Protein AF-A0A5A7Q4G5-F1 (afdb_monomer)

Mean predicted aligned error: 19.55 Å

Organism: Striga asiatica (NCBI:txid4170)

Structure (mmCIF, N/CA/C/O backbone):
data_AF-A0A5A7Q4G5-F1
#
_entry.id   AF-A0A5A7Q4G5-F1
#
loop_
_atom_site.group_PDB
_atom_site.id
_atom_site.type_symbol
_atom_site.label_atom_id
_atom_site.label_alt_id
_atom_site.label_comp_id
_atom_site.label_asym_id
_atom_site.label_entity_id
_atom_site.label_seq_id
_atom_site.pdbx_PDB_ins_code
_atom_site.Cartn_x
_atom_site.Cartn_y
_atom_site.Cartn_z
_atom_site.occupancy
_atom_site.B_iso_or_equiv
_atom_site.auth_seq_id
_atom_site.auth_comp_id
_atom_site.auth_asym_id
_atom_site.auth_atom_id
_atom_site.pdbx_PDB_model_num
ATOM 1 N N . MET A 1 1 ? 15.802 -26.049 52.983 1.00 43.19 1 MET A N 1
ATOM 2 C CA . MET A 1 1 ? 14.936 -25.746 51.827 1.00 43.19 1 MET A CA 1
ATOM 3 C C . MET A 1 1 ? 15.042 -24.257 51.588 1.00 43.19 1 MET A C 1
ATOM 5 O O . MET A 1 1 ? 14.460 -23.486 52.337 1.00 43.19 1 MET A O 1
ATOM 9 N N . ALA A 1 2 ? 15.946 -23.881 50.687 1.00 43.00 2 ALA A N 1
ATOM 10 C CA . ALA A 1 2 ? 16.265 -22.496 50.381 1.00 43.00 2 ALA A CA 1
ATOM 11 C C . ALA A 1 2 ? 15.268 -21.953 49.353 1.00 43.00 2 ALA A C 1
ATOM 13 O O . ALA A 1 2 ? 14.827 -22.671 48.460 1.00 43.00 2 ALA A O 1
ATOM 14 N N . THR A 1 3 ? 14.906 -20.697 49.558 1.00 38.59 3 THR A N 1
ATOM 15 C CA . THR A 1 3 ? 14.010 -19.857 48.770 1.00 38.59 3 THR A CA 1
ATOM 16 C C . THR A 1 3 ? 14.621 -19.512 47.411 1.00 38.59 3 THR A C 1
ATOM 18 O O . THR A 1 3 ? 15.729 -18.981 47.370 1.00 38.59 3 THR A O 1
ATOM 21 N N . GLU A 1 4 ? 13.883 -19.742 46.325 1.00 42.12 4 GLU A N 1
ATOM 22 C CA . GLU A 1 4 ? 14.170 -19.185 44.999 1.00 42.12 4 GLU A CA 1
ATOM 23 C C . GLU A 1 4 ? 13.222 -18.009 44.732 1.00 42.12 4 GLU A C 1
ATOM 25 O O . GLU A 1 4 ? 12.000 -18.149 44.750 1.00 42.12 4 GLU A O 1
ATOM 30 N N . ALA A 1 5 ? 13.815 -16.843 44.504 1.00 55.28 5 ALA A N 1
ATOM 31 C CA . ALA A 1 5 ? 13.206 -15.646 43.943 1.00 55.28 5 ALA A CA 1
ATOM 32 C C . ALA A 1 5 ? 14.225 -15.029 42.957 1.00 55.28 5 ALA A C 1
ATOM 34 O O . ALA A 1 5 ? 15.424 -15.286 43.092 1.00 55.28 5 ALA A O 1
ATOM 35 N N . PRO A 1 6 ? 13.765 -14.291 41.932 1.00 45.28 6 PRO A N 1
ATOM 36 C CA . PRO A 1 6 ? 14.287 -14.402 40.566 1.00 45.28 6 PRO A CA 1
ATOM 37 C C . PRO A 1 6 ? 15.461 -13.469 40.253 1.00 45.28 6 PRO A C 1
ATOM 39 O O . PRO A 1 6 ? 15.500 -12.329 40.708 1.00 45.28 6 PRO A O 1
ATOM 42 N N . VAL A 1 7 ? 16.372 -13.940 39.398 1.00 53.66 7 VAL A N 1
ATOM 43 C CA . VAL A 1 7 ? 17.467 -13.142 38.835 1.00 53.66 7 VAL A CA 1
ATOM 44 C C . VAL A 1 7 ? 16.924 -12.203 37.755 1.00 53.66 7 VAL A C 1
ATOM 46 O O . VAL A 1 7 ? 16.415 -12.629 36.720 1.00 53.66 7 VAL A O 1
ATOM 49 N N . GLU A 1 8 ? 17.057 -10.915 38.036 1.00 43.69 8 GLU A N 1
ATOM 50 C CA . GLU A 1 8 ? 16.827 -9.770 37.164 1.00 43.69 8 GLU A CA 1
ATOM 51 C C . GLU A 1 8 ? 17.854 -9.766 36.015 1.00 43.69 8 GLU A C 1
ATOM 53 O O . GLU A 1 8 ? 19.065 -9.704 36.235 1.00 43.69 8 GLU A O 1
ATOM 58 N N . VAL A 1 9 ? 17.375 -9.880 34.773 1.00 46.03 9 VAL A N 1
ATOM 59 C CA . VAL A 1 9 ? 18.210 -9.828 33.565 1.00 46.03 9 VAL A CA 1
ATOM 60 C C . VAL A 1 9 ? 18.392 -8.368 33.158 1.00 46.03 9 VAL A C 1
ATOM 62 O O . VAL A 1 9 ? 17.468 -7.708 32.688 1.00 46.03 9 VAL A O 1
ATOM 65 N N . VAL A 1 10 ? 19.613 -7.881 33.353 1.00 46.72 10 VAL A N 1
ATOM 66 C CA . VAL A 1 10 ? 20.108 -6.567 32.929 1.00 46.72 10 VAL A CA 1
ATOM 67 C C . VAL A 1 10 ? 20.023 -6.429 31.395 1.00 46.72 10 VAL A C 1
ATOM 69 O O . VAL A 1 10 ? 20.476 -7.334 30.690 1.00 46.72 10 VAL A O 1
ATOM 72 N N . PRO A 1 11 ? 19.501 -5.315 30.841 1.00 40.28 11 PRO A N 1
ATOM 73 C CA . PRO A 1 11 ? 19.483 -5.089 29.399 1.00 40.28 11 PRO A CA 1
ATOM 74 C C . PRO A 1 11 ? 20.874 -4.683 28.892 1.00 40.28 11 PRO A C 1
ATOM 76 O O . PRO A 1 11 ? 21.418 -3.642 29.261 1.00 40.28 11 PRO A O 1
ATOM 79 N N . THR A 1 12 ? 21.451 -5.503 28.015 1.00 36.59 12 THR A N 1
ATOM 80 C CA . THR A 1 12 ? 22.710 -5.214 27.324 1.00 36.59 12 THR A CA 1
ATOM 81 C C . THR A 1 12 ? 22.480 -4.275 26.134 1.00 36.59 12 THR A C 1
ATOM 83 O O . THR A 1 12 ? 21.724 -4.549 25.204 1.00 36.59 12 THR A O 1
ATOM 86 N N . LYS A 1 13 ? 23.156 -3.127 26.193 1.00 41.97 13 LYS A N 1
ATOM 87 C CA . LYS A 1 13 ? 23.299 -2.100 25.154 1.00 41.97 13 LYS A CA 1
ATOM 88 C C . LYS A 1 13 ? 24.202 -2.616 24.016 1.00 41.97 13 LYS A C 1
ATOM 90 O O . LYS A 1 13 ? 25.266 -3.145 24.331 1.00 41.97 13 LYS A O 1
ATOM 95 N N . PRO A 1 14 ? 23.861 -2.436 22.725 1.00 39.69 14 PRO A N 1
ATOM 96 C CA . PRO A 1 14 ? 24.798 -2.704 21.641 1.00 39.69 14 PRO A CA 1
ATOM 97 C C . PRO A 1 14 ? 25.684 -1.473 21.401 1.00 39.69 14 PRO A C 1
ATOM 99 O O . PRO A 1 14 ? 25.208 -0.400 21.030 1.00 39.69 14 PRO A O 1
ATOM 102 N N . GLU A 1 15 ? 26.977 -1.641 21.655 1.00 36.78 15 GLU A N 1
ATOM 103 C CA . GLU A 1 15 ? 28.048 -0.695 21.346 1.00 36.78 15 GLU A CA 1
ATOM 104 C C . GLU A 1 15 ? 28.601 -1.026 19.955 1.00 36.78 15 GLU A C 1
ATOM 106 O O . GLU A 1 15 ? 29.032 -2.149 19.697 1.00 36.78 15 GLU A O 1
ATOM 111 N N . ALA A 1 16 ? 28.513 -0.061 19.043 1.00 35.75 16 ALA A N 1
ATOM 112 C CA . ALA A 1 16 ? 29.039 -0.135 17.689 1.00 35.75 16 ALA A CA 1
ATOM 113 C C . ALA A 1 16 ? 30.037 1.010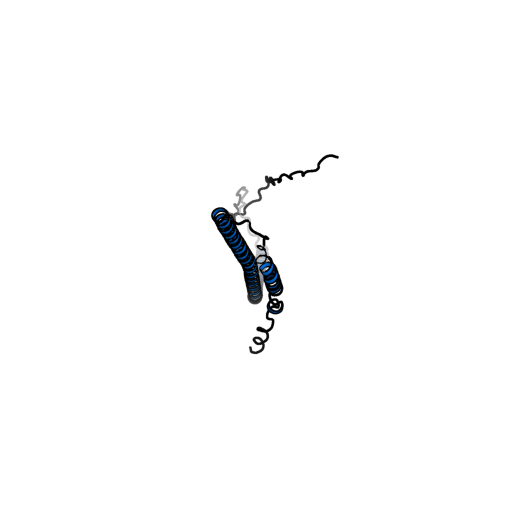 17.508 1.00 35.75 16 ALA A C 1
ATOM 115 O O . ALA A 1 16 ? 29.651 2.175 17.589 1.00 35.75 16 ALA A O 1
ATOM 116 N N . GLU A 1 17 ? 31.294 0.673 17.224 1.00 42.88 17 GLU A N 1
ATOM 117 C CA . GLU A 1 17 ? 32.276 1.602 16.666 1.00 42.88 17 GLU A CA 1
ATOM 118 C C . GLU A 1 17 ? 32.866 1.045 15.353 1.00 42.88 17 GLU A C 1
ATOM 120 O O . GLU A 1 17 ? 32.895 -0.174 15.157 1.00 42.88 17 GLU A O 1
ATOM 125 N N . PRO A 1 18 ? 33.250 1.932 14.412 1.00 47.09 18 PRO A N 1
ATOM 126 C CA . PRO A 1 18 ? 33.369 1.648 12.980 1.00 47.09 18 PRO A CA 1
ATOM 127 C C . PRO A 1 18 ? 34.790 1.189 12.602 1.00 47.09 18 PRO A C 1
ATOM 129 O O . PRO A 1 18 ? 35.729 1.396 13.371 1.00 47.09 18 PRO A O 1
ATOM 132 N N . PRO A 1 19 ? 35.003 0.604 11.406 1.00 41.66 19 PRO A N 1
ATOM 133 C CA . PRO A 1 19 ? 35.527 1.447 10.320 1.00 41.66 19 PRO A CA 1
ATOM 134 C C . PRO A 1 19 ? 35.159 0.970 8.897 1.00 41.66 19 PRO A C 1
ATOM 136 O O . PRO A 1 19 ? 35.028 -0.220 8.634 1.00 41.66 19 PRO A O 1
ATOM 139 N N . LEU A 1 20 ? 35.087 1.908 7.947 1.00 38.44 20 LEU A N 1
ATOM 140 C CA . LEU A 1 20 ? 35.959 1.968 6.760 1.00 38.44 20 LEU A CA 1
ATOM 141 C C . LEU A 1 20 ? 35.366 2.920 5.717 1.00 38.44 20 LEU A C 1
ATOM 143 O O . LEU A 1 20 ? 34.253 2.760 5.224 1.00 38.44 20 LEU A O 1
ATOM 147 N N . ALA A 1 21 ? 36.164 3.934 5.402 1.00 34.78 21 ALA A N 1
ATOM 148 C CA . ALA A 1 21 ? 35.915 4.901 4.357 1.00 34.78 21 ALA A CA 1
ATOM 149 C C . ALA A 1 21 ? 35.985 4.236 2.974 1.00 34.78 21 ALA A C 1
ATOM 151 O O . ALA A 1 21 ? 36.977 3.587 2.645 1.00 34.78 21 ALA A O 1
ATOM 152 N N . ALA A 1 22 ? 34.967 4.468 2.147 1.00 35.72 22 ALA A N 1
ATOM 153 C CA . ALA A 1 22 ? 35.007 4.218 0.713 1.00 35.72 22 ALA A CA 1
ATOM 154 C C . ALA A 1 22 ? 34.274 5.355 -0.018 1.00 35.72 22 ALA A C 1
ATOM 156 O O . ALA A 1 22 ? 33.055 5.379 -0.123 1.00 35.72 22 ALA A O 1
ATOM 157 N N . VAL A 1 23 ? 35.087 6.340 -0.403 1.00 38.09 23 VAL A N 1
ATOM 158 C CA . VAL A 1 23 ? 35.081 7.104 -1.661 1.00 38.09 23 VAL A CA 1
ATOM 159 C C . VAL A 1 23 ? 33.715 7.512 -2.238 1.00 38.09 23 VAL A C 1
ATOM 161 O O . VAL A 1 23 ? 33.016 6.734 -2.876 1.00 38.09 23 VAL A O 1
ATOM 164 N N . VAL A 1 24 ? 33.406 8.802 -2.086 1.00 37.59 24 VAL A N 1
ATOM 165 C CA . VAL A 1 24 ? 32.371 9.523 -2.837 1.00 37.59 24 VAL A CA 1
ATOM 166 C C . VAL A 1 24 ? 32.934 9.910 -4.206 1.00 37.59 24 VAL A C 1
ATOM 168 O O . VAL A 1 24 ? 33.904 10.665 -4.288 1.00 37.59 24 VAL A O 1
ATOM 171 N N . ASP A 1 25 ? 32.303 9.407 -5.266 1.00 34.69 25 ASP A N 1
ATOM 172 C CA . ASP A 1 25 ? 32.525 9.812 -6.653 1.00 34.69 25 ASP A CA 1
ATOM 173 C C . ASP A 1 25 ? 32.185 11.296 -6.864 1.00 34.69 25 ASP A C 1
ATOM 175 O O . ASP A 1 25 ? 31.071 11.755 -6.597 1.00 34.69 25 ASP A O 1
ATOM 179 N N . LYS A 1 26 ? 33.148 12.052 -7.396 1.00 36.56 26 LYS A N 1
ATOM 180 C CA . LYS A 1 26 ? 32.951 13.389 -7.965 1.00 36.56 26 LYS A CA 1
ATOM 181 C C . LYS A 1 26 ? 33.453 13.351 -9.413 1.00 36.56 26 LYS A C 1
ATOM 183 O O . LYS A 1 26 ? 34.605 12.969 -9.617 1.00 36.56 26 LYS A O 1
ATOM 188 N N . PRO A 1 27 ? 32.656 13.758 -10.419 1.00 34.38 27 PRO A N 1
ATOM 189 C CA . PRO A 1 27 ? 33.093 13.716 -11.806 1.00 34.38 27 PRO A CA 1
ATOM 190 C C . PRO A 1 27 ? 34.088 14.851 -12.057 1.00 34.38 27 PRO A C 1
ATOM 192 O O . PRO A 1 27 ? 33.722 16.028 -12.069 1.00 34.38 27 PRO A O 1
ATOM 195 N N . ALA A 1 28 ? 35.360 14.492 -12.223 1.00 31.34 28 ALA A N 1
ATOM 196 C CA . ALA A 1 28 ? 36.417 15.400 -12.638 1.00 31.34 28 ALA A CA 1
ATOM 197 C C . ALA A 1 28 ? 36.643 15.265 -14.148 1.00 31.34 28 ALA A C 1
ATOM 199 O O . ALA A 1 28 ? 36.960 14.200 -14.670 1.00 31.34 28 ALA A O 1
ATOM 200 N N . VAL A 1 29 ? 36.438 16.389 -14.824 1.00 38.47 29 VAL A N 1
ATOM 201 C CA . VAL A 1 29 ? 36.708 16.654 -16.235 1.00 38.47 29 VAL A CA 1
ATOM 202 C C . VAL A 1 29 ? 38.175 16.342 -16.549 1.00 38.47 29 VAL A C 1
ATOM 204 O O . VAL A 1 29 ? 39.072 16.878 -15.900 1.00 38.47 29 VAL A O 1
ATOM 207 N N . ALA A 1 30 ? 38.419 15.487 -17.542 1.00 39.09 30 ALA A N 1
ATOM 208 C CA . ALA A 1 30 ? 39.762 15.210 -18.043 1.00 39.09 30 ALA A CA 1
ATOM 209 C C . ALA A 1 30 ? 40.313 16.425 -18.825 1.00 39.09 30 ALA A C 1
ATOM 211 O O . ALA A 1 30 ? 39.623 16.917 -19.723 1.00 39.09 30 ALA A O 1
ATOM 212 N N . PRO A 1 31 ? 41.532 16.914 -18.529 1.00 45.31 31 PRO A N 1
ATOM 213 C CA . PRO A 1 31 ? 42.250 17.845 -19.394 1.00 45.31 31 PRO A CA 1
ATOM 214 C C . PRO A 1 31 ? 42.958 17.084 -20.539 1.00 45.31 31 PRO A C 1
ATOM 216 O O . PRO A 1 31 ? 43.197 15.879 -20.421 1.00 45.31 31 PRO A O 1
ATOM 219 N N . PRO A 1 32 ? 43.272 17.752 -21.665 1.00 44.88 32 PRO A N 1
ATOM 220 C CA . PRO A 1 32 ? 43.824 17.110 -22.858 1.00 44.88 32 PRO A CA 1
ATOM 221 C C . PRO A 1 32 ? 45.284 16.656 -22.650 1.00 44.88 32 PRO A C 1
ATOM 223 O O . PRO A 1 32 ? 45.991 17.263 -21.841 1.00 44.88 32 PRO A O 1
ATOM 226 N N . PRO A 1 33 ? 45.769 15.630 -23.379 1.00 42.09 33 PRO A N 1
ATOM 227 C CA . PRO A 1 33 ? 47.157 15.177 -23.275 1.00 42.09 33 PRO A CA 1
ATOM 228 C C . PRO A 1 33 ? 48.157 16.270 -23.686 1.00 42.09 33 PRO A C 1
ATOM 230 O O . PRO A 1 33 ? 48.097 16.789 -24.799 1.00 42.09 33 PRO A O 1
ATOM 233 N N . GLN A 1 34 ? 49.077 16.606 -22.776 1.00 39.00 34 GLN A N 1
ATOM 234 C CA . GLN A 1 34 ? 50.273 17.403 -23.053 1.00 39.00 34 GLN A CA 1
ATOM 235 C C . GLN A 1 34 ? 51.296 16.551 -23.808 1.00 39.00 34 GLN A C 1
ATOM 237 O O . GLN A 1 34 ? 51.676 15.475 -23.354 1.00 39.00 34 GLN A O 1
ATOM 242 N N . GLU A 1 35 ? 51.749 17.064 -24.947 1.00 36.31 35 GLU A N 1
ATOM 243 C CA . GLU A 1 35 ? 52.860 16.523 -25.721 1.00 36.31 35 GLU A CA 1
ATOM 244 C C . GLU A 1 35 ? 54.185 17.052 -25.150 1.00 36.31 35 GLU A C 1
ATOM 246 O O . GLU A 1 35 ? 54.450 18.257 -25.158 1.00 36.31 35 GLU A O 1
ATOM 251 N N . ASP A 1 36 ? 55.024 16.148 -24.645 1.00 40.84 36 ASP A N 1
ATOM 252 C CA . ASP A 1 36 ? 56.392 16.452 -24.236 1.00 40.84 36 ASP A CA 1
ATOM 253 C C . ASP A 1 36 ? 57.289 16.650 -25.466 1.00 40.84 36 ASP A C 1
ATOM 255 O O . ASP A 1 36 ? 57.678 15.712 -26.165 1.00 40.84 36 ASP A O 1
ATOM 259 N N . ALA A 1 37 ? 57.668 17.902 -25.708 1.00 44.31 37 ALA A N 1
ATOM 260 C CA . ALA A 1 37 ? 58.705 18.262 -26.659 1.00 44.31 37 ALA A CA 1
ATOM 261 C C . ALA A 1 37 ? 60.097 18.063 -26.037 1.00 44.31 37 ALA A C 1
ATOM 263 O O . ALA A 1 37 ? 60.556 18.896 -25.252 1.00 44.31 37 ALA A O 1
ATOM 264 N N . LYS A 1 38 ? 60.824 17.012 -26.447 1.00 37.69 38 LYS A N 1
ATOM 265 C CA . LYS A 1 38 ? 62.296 16.987 -26.367 1.00 37.69 38 LYS A CA 1
ATOM 266 C C . LYS A 1 38 ? 62.930 15.958 -27.307 1.00 37.69 38 LYS A C 1
ATOM 268 O O . LYS A 1 38 ? 62.977 14.780 -26.985 1.00 37.69 38 LYS A O 1
ATOM 273 N N . ALA A 1 39 ? 63.499 16.429 -28.416 1.00 32.38 39 ALA A N 1
ATOM 274 C CA . ALA A 1 39 ? 64.922 16.266 -28.751 1.00 32.38 39 ALA A CA 1
ATOM 275 C C . ALA A 1 39 ? 65.185 16.575 -30.234 1.00 32.38 39 ALA A C 1
ATOM 277 O O . ALA A 1 39 ? 64.647 15.963 -31.149 1.00 32.38 39 ALA A O 1
ATOM 278 N N . LEU A 1 40 ? 66.072 17.543 -30.424 1.00 41.47 40 LEU A N 1
ATOM 279 C CA . LEU A 1 40 ? 66.709 17.982 -31.656 1.00 41.47 40 LEU A CA 1
ATOM 280 C C . LEU A 1 40 ? 67.532 16.855 -32.309 1.00 41.47 40 LEU A C 1
ATOM 282 O O . LEU A 1 40 ? 68.464 16.363 -31.677 1.00 41.47 40 LEU A O 1
ATOM 286 N N . ALA A 1 41 ? 67.287 16.538 -33.586 1.00 33.06 41 ALA A N 1
ATOM 287 C CA . ALA A 1 41 ? 68.310 15.969 -34.471 1.00 33.06 41 ALA A CA 1
ATOM 288 C C . ALA A 1 41 ? 67.970 16.131 -35.970 1.00 33.06 41 ALA A C 1
ATOM 290 O O . ALA A 1 41 ? 67.232 15.347 -36.549 1.00 33.06 41 ALA A O 1
ATOM 291 N N . LYS A 1 42 ? 68.649 17.112 -36.579 1.00 33.78 42 LYS A N 1
ATOM 292 C CA . LYS A 1 42 ? 69.293 17.051 -37.903 1.00 33.78 42 LYS A CA 1
ATOM 293 C C . LYS A 1 42 ? 68.409 17.043 -39.163 1.00 33.78 42 LYS A C 1
ATOM 295 O O . LYS A 1 42 ? 67.924 16.016 -39.618 1.00 33.78 42 LYS A O 1
ATOM 300 N N . ALA A 1 43 ? 68.362 18.211 -39.802 1.00 45.16 43 ALA A N 1
ATOM 301 C CA . ALA A 1 43 ? 68.094 18.341 -41.228 1.00 45.16 43 ALA A CA 1
ATOM 302 C C . ALA A 1 43 ? 69.149 17.585 -42.060 1.00 45.16 43 ALA A C 1
ATOM 304 O O . ALA A 1 43 ? 70.343 17.657 -41.745 1.00 45.16 43 ALA A O 1
ATOM 305 N N . PRO A 1 44 ? 68.729 16.946 -43.158 1.00 40.25 44 PRO A N 1
ATOM 306 C CA . PRO A 1 44 ? 69.531 16.881 -44.362 1.00 40.25 44 PRO A CA 1
ATOM 307 C C . PRO A 1 44 ? 68.846 17.656 -45.496 1.00 40.25 44 PRO A C 1
ATOM 309 O O . PRO A 1 44 ? 67.669 17.476 -45.804 1.00 40.25 44 PRO A O 1
ATOM 312 N N . GLU A 1 45 ? 69.639 18.545 -46.079 1.00 50.03 45 GLU A N 1
ATOM 313 C CA . GLU A 1 45 ? 69.429 19.252 -47.340 1.00 50.03 45 GLU A CA 1
ATOM 314 C C . GLU A 1 45 ? 69.251 18.298 -48.550 1.00 50.03 45 GLU A C 1
ATOM 316 O O . GLU A 1 45 ? 69.479 17.090 -48.430 1.00 50.03 45 GLU A O 1
ATOM 321 N N . PRO A 1 46 ? 68.775 18.814 -49.703 1.00 52.75 46 PRO A N 1
ATOM 322 C CA . PRO A 1 46 ? 67.987 18.075 -50.684 1.00 52.75 46 PRO A CA 1
ATOM 323 C C . PRO A 1 46 ? 68.860 17.216 -51.599 1.00 52.75 46 PRO A C 1
ATOM 325 O O . PRO A 1 46 ? 69.869 17.683 -52.124 1.00 52.75 46 PRO A O 1
ATOM 328 N N . VAL A 1 47 ? 68.440 15.971 -51.839 1.00 51.59 47 VAL A N 1
ATOM 329 C CA . VAL A 1 47 ? 69.114 15.077 -52.790 1.00 51.59 47 VAL A CA 1
ATOM 330 C C . VAL A 1 47 ? 68.284 14.954 -54.062 1.00 51.59 47 VAL A C 1
ATOM 332 O O . VAL A 1 47 ? 67.081 14.696 -54.033 1.00 51.59 47 VAL A O 1
ATOM 335 N N . GLU A 1 48 ? 68.970 15.206 -55.168 1.00 53.38 48 GLU A N 1
ATOM 336 C CA . GLU A 1 48 ? 68.462 15.405 -56.513 1.00 53.38 48 GLU A CA 1
ATOM 337 C C . GLU A 1 48 ? 67.755 14.194 -57.144 1.00 53.38 48 GLU A C 1
ATOM 339 O O . GLU A 1 48 ? 68.014 13.021 -56.874 1.00 53.38 48 GLU A O 1
ATOM 344 N N . LEU A 1 49 ? 66.868 14.566 -58.064 1.00 50.97 49 LEU A N 1
ATOM 345 C CA . LEU A 1 49 ? 66.154 13.803 -59.077 1.00 50.97 49 LEU A CA 1
ATOM 346 C C . LEU A 1 49 ? 66.939 12.635 -59.713 1.00 50.97 49 LEU A C 1
ATOM 348 O O . LEU A 1 49 ? 67.858 12.840 -60.501 1.00 50.97 49 LEU A O 1
ATOM 352 N N . THR A 1 50 ? 66.430 11.410 -59.534 1.00 44.09 50 THR A N 1
ATOM 353 C CA . THR A 1 50 ? 66.527 10.356 -60.561 1.00 44.09 50 THR A CA 1
ATOM 354 C C . THR A 1 50 ? 65.156 10.203 -61.227 1.00 44.09 50 THR A C 1
ATOM 356 O O . THR A 1 50 ? 64.197 9.633 -60.701 1.00 44.09 50 THR A O 1
ATOM 359 N N . THR A 1 51 ? 65.025 10.828 -62.392 1.00 50.62 51 THR A N 1
ATOM 360 C CA . THR A 1 51 ? 63.789 11.000 -63.161 1.00 50.62 51 THR A CA 1
ATOM 361 C C . THR A 1 51 ? 63.382 9.719 -63.891 1.00 50.62 51 THR A C 1
ATOM 363 O O . THR A 1 51 ? 63.556 9.609 -65.095 1.00 50.62 51 THR A O 1
ATOM 366 N N . SER A 1 52 ? 62.819 8.727 -63.190 1.00 56.56 52 SER A N 1
ATOM 367 C CA . SER A 1 52 ? 61.940 7.732 -63.846 1.00 56.56 52 SER A CA 1
ATOM 368 C C . SER A 1 52 ? 61.137 6.870 -62.860 1.00 56.56 52 SER A C 1
ATOM 370 O O . SER A 1 52 ? 59.949 6.641 -63.071 1.00 56.56 52 SER A O 1
ATOM 372 N N . LYS A 1 53 ? 61.729 6.433 -61.736 1.00 57.25 53 LYS A N 1
ATOM 373 C CA . LYS A 1 53 ? 61.104 5.429 -60.843 1.00 57.25 53 LYS A CA 1
ATOM 374 C C . LYS A 1 53 ? 60.193 6.004 -59.745 1.00 57.25 53 LYS A C 1
ATOM 376 O O . LYS A 1 53 ? 59.277 5.321 -59.303 1.00 57.25 53 LYS A O 1
ATOM 381 N N . GLY A 1 54 ? 60.378 7.270 -59.362 1.00 61.97 54 GLY A N 1
ATOM 382 C CA . GLY A 1 54 ? 59.534 7.958 -58.371 1.00 61.97 54 GLY A CA 1
ATOM 383 C C . GLY A 1 54 ? 58.177 8.449 -58.896 1.00 61.97 54 GLY A C 1
ATOM 384 O O . GLY A 1 54 ? 57.347 8.896 -58.110 1.00 61.97 54 GLY A O 1
ATOM 385 N N . SER A 1 55 ? 57.920 8.400 -60.210 1.00 71.94 55 SER A N 1
ATOM 386 C CA . SER A 1 55 ? 56.586 8.733 -60.742 1.00 71.94 55 SER A CA 1
ATOM 387 C C . SER A 1 55 ? 55.598 7.598 -60.492 1.00 71.94 55 SER A C 1
ATOM 389 O O . SER A 1 55 ? 54.572 7.825 -59.866 1.00 71.94 55 SER A O 1
ATOM 391 N N . LEU A 1 56 ? 55.968 6.369 -60.872 1.00 74.31 56 LEU A N 1
ATOM 392 C CA . LEU A 1 56 ? 55.153 5.169 -60.655 1.00 74.31 56 LEU A CA 1
ATOM 393 C C . LEU A 1 56 ? 54.864 4.912 -59.170 1.00 74.31 56 LEU A C 1
ATOM 395 O O . LEU A 1 56 ? 53.748 4.548 -58.824 1.00 74.31 56 LEU A O 1
ATOM 399 N N . ASP A 1 57 ? 55.844 5.125 -58.288 1.00 84.06 57 ASP A N 1
ATOM 400 C CA . ASP A 1 57 ? 55.654 4.940 -56.842 1.00 84.06 57 ASP A CA 1
ATOM 401 C C . ASP A 1 57 ? 54.665 5.961 -56.247 1.00 84.06 57 ASP A C 1
ATOM 403 O O . ASP A 1 57 ? 53.817 5.606 -55.429 1.00 84.06 57 ASP A O 1
ATOM 407 N N . ARG A 1 58 ? 54.690 7.212 -56.732 1.00 87.50 58 ARG A N 1
ATOM 408 C CA . ARG A 1 58 ? 53.698 8.232 -56.357 1.00 87.50 58 ARG A CA 1
ATOM 409 C C . ARG A 1 58 ? 52.305 7.897 -56.875 1.00 87.50 58 ARG A C 1
ATOM 411 O O . ARG A 1 58 ? 51.354 8.041 -56.119 1.00 87.50 58 ARG A O 1
ATOM 418 N N . ASP A 1 59 ? 52.179 7.422 -58.111 1.00 87.56 59 ASP A N 1
ATOM 419 C CA . ASP A 1 59 ? 50.882 7.036 -58.681 1.00 87.56 59 ASP A CA 1
ATOM 420 C C . ASP A 1 59 ? 50.280 5.835 -57.927 1.00 87.56 59 ASP A C 1
ATOM 422 O O . ASP A 1 59 ? 49.086 5.812 -57.628 1.00 87.56 59 ASP A O 1
ATOM 426 N N . VAL A 1 60 ? 51.117 4.873 -57.522 1.00 89.75 60 VAL A N 1
ATOM 427 C CA . VAL A 1 60 ? 50.713 3.750 -56.660 1.00 89.75 60 VAL A CA 1
ATOM 428 C C . VAL A 1 60 ? 50.318 4.228 -55.259 1.00 89.75 60 VAL A C 1
ATOM 430 O O . VAL A 1 60 ? 49.339 3.732 -54.701 1.00 89.75 60 VAL A O 1
ATOM 433 N N . ALA A 1 61 ? 51.044 5.185 -54.675 1.00 90.25 61 ALA A N 1
ATOM 434 C CA . ALA A 1 61 ? 50.687 5.770 -53.383 1.00 90.25 61 ALA A CA 1
ATOM 435 C C . ALA A 1 61 ? 49.364 6.554 -53.452 1.00 90.25 61 ALA A C 1
ATOM 437 O O . ALA A 1 61 ? 48.531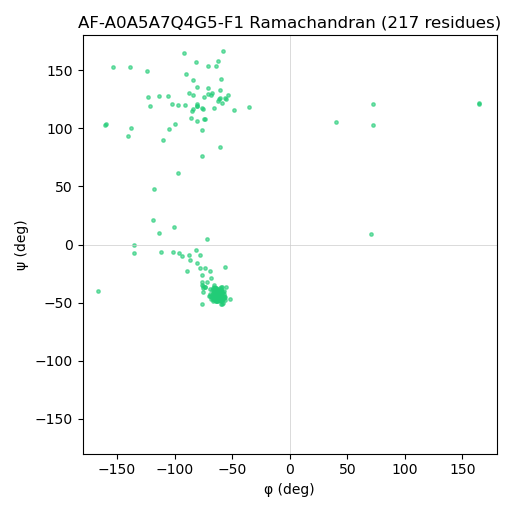 6.420 -52.559 1.00 90.25 61 ALA A O 1
ATOM 438 N N . LEU A 1 62 ? 49.133 7.314 -54.526 1.00 91.56 62 LEU A N 1
ATOM 439 C CA . LEU A 1 62 ? 47.875 8.024 -54.762 1.00 91.56 62 LEU A CA 1
ATOM 440 C C . LEU A 1 62 ? 46.703 7.055 -54.936 1.00 91.56 62 LEU A C 1
ATOM 442 O O . LEU A 1 62 ? 45.674 7.255 -54.300 1.00 91.56 62 LEU A O 1
ATOM 446 N N . ALA A 1 63 ? 46.870 5.976 -55.705 1.00 93.25 63 ALA A N 1
ATOM 447 C CA . ALA A 1 63 ? 45.835 4.953 -55.859 1.00 93.25 63 ALA A CA 1
ATOM 448 C C . ALA A 1 63 ? 45.457 4.308 -54.513 1.00 93.25 63 ALA A C 1
ATOM 450 O O . ALA A 1 63 ? 44.276 4.159 -54.210 1.00 93.25 63 ALA A O 1
ATOM 451 N N . LYS A 1 64 ? 46.445 4.006 -53.659 1.00 93.88 64 LYS A N 1
ATOM 452 C CA . LYS A 1 64 ? 46.194 3.494 -52.300 1.00 93.88 64 LYS A CA 1
ATOM 453 C C . LYS A 1 64 ? 45.441 4.499 -51.431 1.00 93.88 64 LYS A C 1
ATOM 455 O O . LYS A 1 64 ? 44.489 4.116 -50.763 1.00 93.88 64 LYS A O 1
ATOM 460 N N . LEU A 1 65 ? 45.821 5.777 -51.467 1.00 94.44 65 LEU A N 1
ATOM 461 C CA . LEU A 1 65 ? 45.115 6.834 -50.734 1.00 94.44 65 LEU A CA 1
ATOM 462 C C . LEU A 1 65 ? 43.678 7.028 -51.245 1.00 94.44 65 LEU A C 1
ATOM 464 O O . LEU A 1 65 ? 42.757 7.250 -50.458 1.00 94.44 65 LEU A O 1
ATOM 468 N N . GLU A 1 66 ? 43.462 6.942 -52.558 1.00 95.06 66 GLU A N 1
ATOM 469 C CA . GLU A 1 66 ? 42.127 6.986 -53.154 1.00 95.06 66 GLU A CA 1
ATOM 470 C C . GLU A 1 66 ? 41.277 5.787 -52.730 1.00 95.06 66 GLU A C 1
ATOM 472 O O . GLU A 1 66 ? 40.102 5.965 -52.397 1.00 95.06 66 GLU A O 1
ATOM 477 N N . ASP A 1 67 ? 41.862 4.591 -52.680 1.00 95.94 67 ASP A N 1
ATOM 478 C CA . ASP A 1 67 ? 41.201 3.396 -52.167 1.00 95.94 67 ASP A CA 1
ATOM 479 C C . ASP A 1 67 ? 40.873 3.548 -50.678 1.00 95.94 67 ASP A C 1
ATOM 481 O O . ASP A 1 67 ? 39.726 3.351 -50.287 1.00 95.94 67 ASP A O 1
ATOM 485 N N . GLU A 1 68 ? 41.816 3.980 -49.840 1.00 95.56 68 GLU A N 1
ATOM 486 C CA . GLU A 1 68 ? 41.592 4.249 -48.410 1.00 95.56 68 GLU A CA 1
ATOM 487 C C . GLU A 1 68 ? 40.472 5.274 -48.182 1.00 95.56 68 GLU A C 1
ATOM 489 O O . GLU A 1 68 ? 39.619 5.095 -47.302 1.00 95.56 68 GLU A O 1
ATOM 494 N N . LYS A 1 69 ? 40.413 6.321 -49.013 1.00 97.69 69 LYS A N 1
ATOM 495 C CA . LYS A 1 69 ? 39.324 7.302 -49.006 1.00 97.69 69 LYS A CA 1
ATOM 496 C C . LYS A 1 69 ? 37.985 6.655 -49.364 1.00 97.69 69 LYS A C 1
ATOM 498 O O . LYS A 1 69 ? 36.992 6.907 -48.678 1.00 97.69 69 LYS A O 1
ATOM 503 N N . ARG A 1 70 ? 37.937 5.822 -50.410 1.00 97.06 70 ARG A N 1
ATOM 504 C CA . ARG A 1 70 ? 36.723 5.086 -50.813 1.00 97.06 70 ARG A CA 1
ATOM 505 C C . ARG A 1 70 ? 36.262 4.134 -49.712 1.00 97.06 70 ARG A C 1
ATOM 507 O O . ARG A 1 70 ? 35.087 4.159 -49.356 1.00 97.06 70 ARG A O 1
ATOM 514 N N . TRP A 1 71 ? 37.174 3.361 -49.127 1.00 96.81 71 TRP A N 1
ATOM 515 C CA . TRP A 1 71 ? 36.891 2.442 -48.022 1.00 96.81 71 TRP A CA 1
ATOM 516 C C . TRP A 1 71 ? 36.334 3.171 -46.803 1.00 96.81 71 TRP A C 1
ATOM 518 O O . TRP A 1 71 ? 35.314 2.759 -46.251 1.00 96.81 71 TRP A O 1
ATOM 528 N N . SER A 1 72 ? 36.956 4.285 -46.414 1.00 97.88 72 SER A N 1
ATOM 529 C CA . SER A 1 72 ? 36.502 5.099 -45.283 1.00 97.88 72 SER A CA 1
ATOM 530 C C . SER A 1 72 ? 35.104 5.672 -45.521 1.00 97.88 72 SER A C 1
ATOM 532 O O . SER A 1 72 ? 34.266 5.644 -44.621 1.00 97.88 72 SER A O 1
ATOM 534 N N . PHE A 1 73 ? 34.819 6.139 -46.740 1.00 97.50 73 PHE A N 1
ATOM 535 C CA . PHE A 1 73 ? 33.496 6.641 -47.106 1.00 9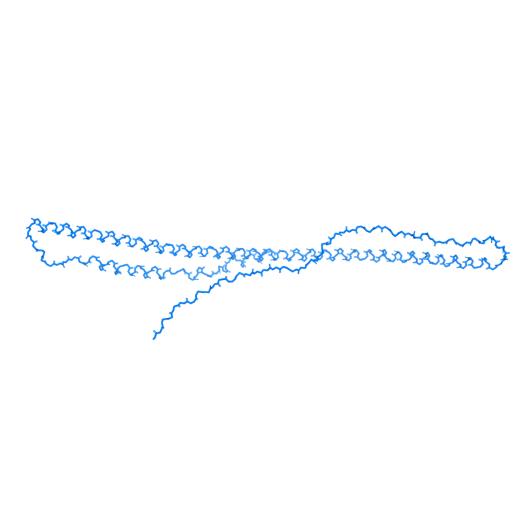7.50 73 PHE A CA 1
ATOM 536 C C . PHE A 1 73 ? 32.427 5.540 -47.087 1.00 97.50 73 PHE A C 1
ATOM 538 O O . PHE A 1 73 ? 31.368 5.736 -46.494 1.00 97.50 73 PHE A O 1
ATOM 545 N N . ILE A 1 74 ? 32.709 4.372 -47.678 1.00 97.94 74 ILE A N 1
ATOM 546 C CA . ILE A 1 74 ? 31.796 3.217 -47.673 1.00 97.94 74 ILE A CA 1
ATOM 547 C C . ILE A 1 74 ? 31.499 2.786 -46.237 1.00 97.94 74 ILE A C 1
ATOM 549 O O . ILE A 1 74 ? 30.337 2.605 -45.884 1.00 97.94 74 ILE A O 1
ATOM 553 N N . LYS A 1 75 ? 32.529 2.693 -45.389 1.00 98.25 75 LYS A N 1
ATOM 554 C CA . LYS A 1 75 ? 32.376 2.322 -43.980 1.00 98.25 75 LYS A CA 1
ATOM 555 C C . LYS A 1 75 ? 31.532 3.336 -43.204 1.00 98.25 75 LYS A C 1
ATOM 557 O O . LYS A 1 75 ? 30.654 2.941 -42.445 1.00 98.25 75 LYS A O 1
ATOM 562 N N . ALA A 1 76 ? 31.767 4.635 -43.399 1.00 98.19 76 ALA A N 1
ATOM 563 C CA . ALA A 1 76 ? 30.974 5.682 -42.753 1.00 98.19 76 ALA A CA 1
ATOM 564 C C . ALA A 1 76 ? 29.506 5.663 -43.215 1.00 98.19 76 ALA A C 1
ATOM 566 O O . ALA A 1 76 ? 28.595 5.879 -42.415 1.00 98.19 76 ALA A O 1
ATOM 567 N N . TRP A 1 77 ? 29.269 5.381 -44.498 1.00 98.44 77 TRP A N 1
ATOM 568 C CA . TRP A 1 77 ? 27.922 5.229 -45.035 1.00 98.44 77 TRP A CA 1
ATOM 569 C C . TRP A 1 77 ? 27.218 3.988 -44.471 1.00 98.44 77 TRP A C 1
ATOM 571 O O . TRP A 1 77 ? 26.087 4.096 -44.003 1.00 98.44 77 TRP A O 1
ATOM 581 N N . GLU A 1 78 ? 27.897 2.840 -44.434 1.00 98.31 78 GLU A N 1
ATOM 582 C CA . GLU A 1 78 ? 27.377 1.605 -43.841 1.00 98.31 78 GLU A CA 1
ATOM 583 C C . GLU A 1 78 ? 26.998 1.807 -42.368 1.00 98.31 78 GLU A C 1
ATOM 585 O O . GLU A 1 78 ? 25.910 1.415 -41.947 1.00 98.31 78 GLU A O 1
ATOM 590 N N . GLU A 1 79 ? 27.861 2.460 -41.590 1.00 98.06 79 GLU A N 1
ATOM 591 C CA . GLU A 1 79 ? 27.596 2.740 -40.178 1.00 98.06 79 GLU A CA 1
ATOM 592 C C . GLU A 1 79 ? 26.402 3.691 -39.991 1.00 98.06 79 GLU A C 1
ATOM 594 O O . GLU A 1 79 ? 25.580 3.495 -39.094 1.00 98.06 79 GLU A O 1
ATOM 599 N N . SER A 1 80 ? 26.243 4.682 -40.874 1.00 97.94 80 SER A N 1
ATOM 600 C CA . SER A 1 80 ? 25.070 5.565 -40.88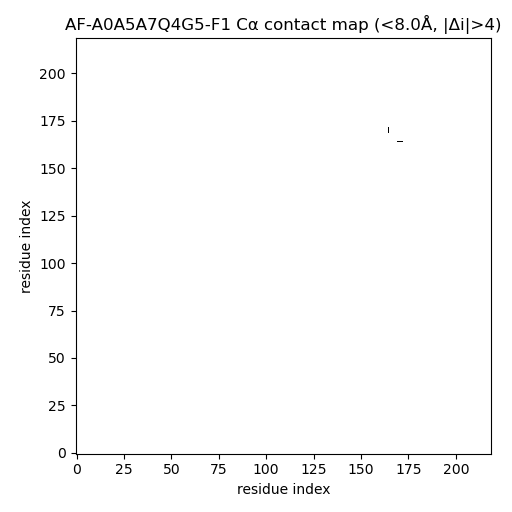9 1.00 97.94 80 SER A CA 1
ATOM 601 C C . SER A 1 80 ? 23.776 4.792 -41.169 1.00 97.94 80 SER A C 1
ATOM 603 O O . SER A 1 80 ? 22.772 4.992 -40.482 1.00 97.94 80 SER A O 1
ATOM 605 N N . GLU A 1 81 ? 23.792 3.855 -42.123 1.00 98.31 81 GLU A N 1
ATOM 606 C CA . GLU A 1 81 ? 22.637 2.996 -42.411 1.00 98.31 81 GLU A CA 1
ATOM 607 C C . GLU A 1 81 ? 22.317 2.049 -41.246 1.00 98.31 81 GLU A C 1
ATOM 609 O O . GLU A 1 81 ? 21.154 1.945 -40.842 1.00 98.31 81 GLU A O 1
ATOM 614 N N . LYS A 1 82 ? 23.332 1.425 -40.633 1.00 98.19 82 LYS A N 1
ATOM 615 C CA . LYS A 1 82 ? 23.158 0.608 -39.420 1.00 98.19 82 LYS A CA 1
ATOM 616 C C . LYS A 1 82 ? 22.545 1.418 -38.285 1.00 98.19 82 LYS A C 1
ATOM 618 O O . LYS A 1 82 ? 21.547 0.999 -37.700 1.00 98.19 82 LYS A O 1
ATOM 623 N N . THR A 1 83 ? 23.071 2.615 -38.043 1.00 98.44 83 THR A N 1
ATOM 624 C CA . THR A 1 83 ? 22.580 3.539 -37.015 1.00 98.44 83 THR A CA 1
ATOM 625 C C . THR A 1 83 ? 21.116 3.920 -37.247 1.00 98.44 83 THR A C 1
ATOM 627 O O . THR A 1 83 ? 20.344 4.022 -36.293 1.00 98.44 83 THR A O 1
ATOM 630 N N . LYS A 1 84 ? 20.673 4.109 -38.497 1.00 98.25 84 LYS A N 1
ATOM 631 C CA . LYS A 1 84 ? 19.253 4.383 -38.798 1.00 98.25 84 LYS A CA 1
ATOM 632 C C . LYS A 1 84 ? 18.348 3.213 -38.420 1.00 98.25 84 LYS A C 1
ATOM 634 O O . LYS A 1 84 ? 17.271 3.434 -37.859 1.00 98.25 84 LYS A O 1
ATOM 639 N N . VAL A 1 85 ? 18.764 1.986 -38.736 1.00 98.31 85 VAL A N 1
ATOM 640 C CA . VAL A 1 85 ? 17.995 0.782 -38.396 1.00 98.31 85 VAL A CA 1
ATOM 641 C C . VAL A 1 85 ? 17.954 0.582 -36.884 1.00 98.31 85 VAL A C 1
ATOM 643 O O . VAL A 1 85 ? 16.867 0.371 -36.343 1.00 98.31 85 VAL A O 1
ATOM 646 N N . ASP A 1 86 ? 19.091 0.727 -36.201 1.00 98.12 86 ASP A N 1
ATOM 647 C CA . ASP A 1 86 ? 19.162 0.590 -34.747 1.00 98.12 86 ASP A CA 1
ATOM 648 C C . ASP A 1 86 ? 18.297 1.641 -34.044 1.00 98.12 86 ASP A C 1
ATOM 650 O O . ASP A 1 86 ? 17.412 1.284 -33.278 1.00 98.12 86 ASP A O 1
ATOM 654 N N . ASN A 1 87 ? 18.397 2.923 -34.411 1.00 98.44 87 ASN A N 1
ATOM 655 C CA . ASN A 1 87 ? 17.535 3.967 -33.844 1.00 98.44 87 ASN A CA 1
ATOM 656 C C . ASN A 1 87 ? 16.037 3.667 -34.010 1.00 98.44 87 ASN A C 1
ATOM 658 O O . ASN A 1 87 ? 15.227 3.984 -33.137 1.00 98.44 87 ASN A O 1
ATOM 662 N N . LYS A 1 88 ? 15.638 3.061 -35.133 1.00 98.25 88 LYS A N 1
ATOM 663 C CA . LYS A 1 88 ? 14.247 2.643 -35.347 1.00 98.25 88 LYS A CA 1
ATOM 664 C C . LYS A 1 88 ? 13.865 1.474 -34.437 1.00 98.25 88 LYS A C 1
ATOM 666 O O . LYS A 1 88 ? 12.735 1.446 -33.953 1.00 98.25 88 LYS A O 1
ATOM 671 N N . ALA A 1 89 ? 14.771 0.525 -34.219 1.00 98.50 89 ALA A N 1
ATOM 672 C CA . ALA A 1 89 ? 14.568 -0.577 -33.288 1.00 98.50 89 ALA A CA 1
ATOM 673 C C . ALA A 1 89 ? 14.491 -0.075 -31.838 1.00 98.50 89 ALA A C 1
ATOM 675 O O . ALA A 1 89 ? 13.516 -0.378 -31.156 1.00 98.50 89 ALA A O 1
ATOM 676 N N . GLN A 1 90 ? 15.431 0.771 -31.408 1.00 98.50 90 GLN A N 1
ATOM 677 C CA . GLN A 1 90 ? 15.467 1.363 -30.068 1.00 98.50 90 GLN A CA 1
ATOM 678 C C . GLN A 1 90 ? 14.185 2.131 -29.744 1.00 98.50 90 GLN A C 1
ATOM 680 O O . GLN A 1 90 ? 13.627 1.956 -28.666 1.00 98.50 90 GLN A O 1
ATOM 685 N N . LYS A 1 91 ? 13.647 2.913 -30.692 1.00 98.50 91 LYS A N 1
ATOM 686 C CA . LYS A 1 91 ? 12.351 3.591 -30.511 1.00 98.50 91 LYS A CA 1
ATOM 687 C C . LYS A 1 91 ? 11.217 2.605 -30.234 1.00 98.50 91 LYS A C 1
ATOM 689 O O . LYS A 1 91 ? 10.478 2.785 -29.277 1.00 98.50 91 LYS A O 1
ATOM 694 N N . LYS A 1 92 ? 11.119 1.531 -31.022 1.00 98.44 92 LYS A N 1
ATOM 695 C CA . LYS A 1 92 ? 10.091 0.500 -30.813 1.00 98.44 92 LYS A CA 1
ATOM 696 C C . LYS A 1 92 ? 10.264 -0.232 -29.483 1.00 98.44 92 LYS A C 1
ATOM 698 O O . LYS A 1 92 ? 9.273 -0.529 -28.830 1.00 98.44 92 LYS A O 1
ATOM 703 N N . LEU A 1 93 ? 11.502 -0.532 -29.089 1.00 98.50 93 LEU A N 1
ATOM 704 C CA . LEU A 1 93 ? 11.789 -1.156 -27.796 1.00 98.50 93 LEU A CA 1
ATOM 705 C C . LEU A 1 93 ? 11.416 -0.226 -26.637 1.00 98.50 93 LEU A C 1
ATOM 707 O O . LEU A 1 93 ? 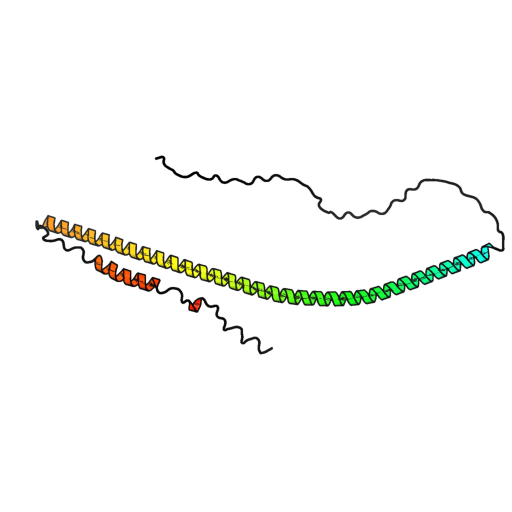10.812 -0.680 -25.671 1.00 98.50 93 LEU A O 1
ATOM 711 N N . ALA A 1 94 ? 11.704 1.070 -26.760 1.00 98.50 94 ALA A N 1
ATOM 712 C CA . ALA A 1 94 ? 11.298 2.071 -25.781 1.00 98.50 94 ALA A CA 1
ATOM 713 C C . ALA A 1 94 ? 9.767 2.175 -25.671 1.00 98.50 94 ALA A C 1
ATOM 715 O O . ALA A 1 94 ? 9.248 2.232 -24.558 1.00 98.50 94 ALA A O 1
ATOM 716 N N . ASP A 1 95 ? 9.040 2.129 -26.791 1.00 98.56 95 ASP A N 1
ATOM 717 C CA . ASP A 1 95 ? 7.571 2.127 -26.792 1.00 98.56 95 ASP A CA 1
ATOM 718 C C . ASP A 1 95 ? 7.001 0.889 -26.074 1.00 98.56 95 ASP A C 1
ATOM 720 O O . ASP A 1 95 ? 6.069 1.005 -25.275 1.00 98.56 95 ASP A O 1
ATOM 724 N N . VAL A 1 96 ? 7.581 -0.295 -26.315 1.00 98.56 96 VAL A N 1
ATOM 725 C CA . VAL A 1 96 ? 7.197 -1.540 -25.625 1.00 98.56 96 VAL A CA 1
ATOM 726 C C . VAL A 1 96 ? 7.473 -1.432 -24.126 1.00 98.56 96 VAL A C 1
ATOM 728 O O . VAL A 1 96 ? 6.569 -1.674 -23.329 1.00 98.56 96 VAL A O 1
ATOM 731 N N . ALA A 1 97 ? 8.668 -0.988 -23.734 1.00 98.56 97 ALA A N 1
ATOM 732 C CA . ALA A 1 97 ? 9.033 -0.817 -22.329 1.00 98.56 97 ALA A CA 1
ATOM 733 C C . ALA A 1 97 ? 8.127 0.202 -21.612 1.00 98.56 97 ALA A C 1
ATOM 735 O O . ALA A 1 97 ? 7.703 -0.020 -20.477 1.00 98.56 97 ALA A O 1
ATOM 736 N N . ALA A 1 98 ? 7.774 1.307 -22.275 1.00 98.62 98 ALA A N 1
ATOM 737 C CA . ALA A 1 98 ? 6.849 2.299 -21.731 1.00 98.62 98 ALA A CA 1
ATOM 738 C C . ALA A 1 98 ? 5.436 1.722 -21.541 1.00 98.62 98 ALA A C 1
ATOM 740 O O . ALA A 1 98 ? 4.777 1.990 -20.527 1.00 98.62 98 ALA A O 1
ATOM 741 N N . TRP A 1 99 ? 4.968 0.909 -22.491 1.00 98.62 99 TRP A N 1
ATOM 742 C CA . TRP A 1 99 ? 3.679 0.229 -22.394 1.00 98.62 99 TRP A CA 1
ATOM 743 C C . TRP A 1 99 ? 3.662 -0.798 -21.258 1.00 98.62 99 TRP A C 1
ATOM 745 O O . TRP A 1 99 ? 2.730 -0.790 -20.451 1.00 98.62 99 TRP A O 1
ATOM 755 N N . GLU A 1 100 ? 4.703 -1.624 -21.144 1.00 98.69 100 GLU A N 1
ATOM 756 C CA . GLU A 1 100 ? 4.875 -2.583 -20.049 1.00 98.69 100 GLU A CA 1
ATOM 757 C C . GLU A 1 100 ? 4.874 -1.874 -18.697 1.00 98.69 100 GLU A C 1
ATOM 759 O O . GLU A 1 100 ? 4.074 -2.216 -17.828 1.00 98.69 100 GLU A O 1
ATOM 764 N N . ASN A 1 101 ? 5.675 -0.816 -18.548 1.00 98.50 101 ASN A N 1
ATOM 765 C CA . ASN A 1 101 ? 5.713 -0.022 -17.325 1.00 98.50 101 ASN A CA 1
ATOM 766 C C . ASN A 1 101 ? 4.332 0.553 -16.971 1.00 98.50 101 ASN A C 1
ATOM 768 O O . ASN A 1 101 ? 3.914 0.511 -15.817 1.00 98.50 101 ASN A O 1
ATOM 772 N N . THR A 1 102 ? 3.573 1.025 -17.963 1.00 98.44 102 THR A N 1
ATOM 773 C CA . THR A 1 102 ? 2.208 1.531 -17.747 1.00 98.44 102 THR A CA 1
ATOM 774 C C . THR A 1 102 ? 1.262 0.431 -17.253 1.00 98.44 102 THR A C 1
ATOM 776 O O . THR A 1 102 ? 0.436 0.668 -16.367 1.00 98.44 102 THR A O 1
ATOM 779 N N . LYS A 1 103 ? 1.361 -0.786 -17.801 1.00 98.50 103 LYS A N 1
ATOM 780 C CA . LYS A 1 103 ? 0.541 -1.927 -17.364 1.00 98.50 103 LYS A CA 1
ATOM 781 C C . LYS A 1 103 ? 0.926 -2.400 -15.968 1.00 98.50 103 LYS A C 1
ATOM 783 O O . LYS A 1 103 ? 0.032 -2.586 -15.142 1.00 98.50 103 LYS A O 1
ATOM 788 N N . THR A 1 104 ? 2.219 -2.514 -15.691 1.00 98.19 104 THR A N 1
ATOM 789 C CA . THR A 1 104 ? 2.746 -2.854 -14.368 1.00 98.19 104 THR A CA 1
ATOM 790 C C . THR A 1 104 ? 2.291 -1.834 -13.329 1.00 98.19 104 THR A C 1
ATOM 792 O O . THR A 1 104 ? 1.638 -2.215 -12.362 1.00 98.19 104 THR A O 1
ATOM 795 N N . ALA A 1 105 ? 2.477 -0.534 -13.584 1.00 98.25 105 ALA A N 1
ATOM 796 C CA . ALA A 1 105 ? 2.030 0.531 -12.686 1.00 98.25 105 ALA A CA 1
ATOM 797 C C . ALA A 1 105 ? 0.509 0.508 -12.444 1.00 98.25 105 ALA A C 1
ATOM 799 O O . ALA A 1 105 ? 0.047 0.762 -11.331 1.00 98.25 105 ALA A O 1
ATOM 800 N N . SER A 1 106 ? -0.294 0.166 -13.459 1.00 97.94 106 SER A N 1
ATOM 801 C CA . SER A 1 106 ? -1.745 0.014 -13.298 1.00 97.94 106 SER A CA 1
ATOM 802 C C . SER A 1 106 ? -2.108 -1.136 -12.351 1.00 97.94 106 SER A C 1
ATOM 804 O O . SER A 1 106 ? -3.000 -0.984 -11.513 1.00 97.94 106 SER A O 1
ATOM 806 N N . ILE A 1 107 ? -1.424 -2.278 -12.461 1.00 98.31 107 ILE A N 1
ATOM 807 C CA . ILE A 1 107 ? -1.647 -3.440 -11.591 1.00 98.31 107 ILE A CA 1
ATOM 808 C C . ILE A 1 107 ? -1.154 -3.149 -10.170 1.00 98.31 107 ILE A C 1
ATOM 810 O O . ILE A 1 107 ? -1.882 -3.397 -9.211 1.00 98.31 107 ILE A O 1
ATOM 814 N N . GLU A 1 108 ? 0.029 -2.557 -10.023 1.00 97.50 108 GLU A N 1
ATOM 815 C CA . GLU A 1 108 ? 0.572 -2.140 -8.727 1.00 97.50 108 GLU A CA 1
ATOM 816 C C . GLU A 1 108 ? -0.326 -1.113 -8.030 1.00 97.50 108 GLU A C 1
ATOM 818 O O . GLU A 1 108 ? -0.527 -1.186 -6.818 1.00 97.50 108 GLU A O 1
ATOM 823 N N . GLY A 1 109 ? -0.926 -0.189 -8.785 1.00 98.31 109 GLY A N 1
ATOM 824 C CA . GLY A 1 109 ? -1.912 0.752 -8.259 1.00 98.31 109 GLY A CA 1
ATOM 825 C C . GLY A 1 109 ? -3.146 0.048 -7.689 1.00 98.31 109 GLY A C 1
ATOM 826 O O . GLY A 1 109 ? -3.602 0.387 -6.597 1.00 98.31 109 GLY A O 1
ATOM 827 N N . LYS A 1 110 ? -3.662 -0.980 -8.378 1.00 97.50 110 LYS A N 1
ATOM 828 C CA . LYS A 1 110 ? -4.771 -1.804 -7.863 1.00 97.50 110 LYS A CA 1
ATOM 829 C C . LYS A 1 110 ? -4.371 -2.566 -6.601 1.00 97.50 110 LYS A C 1
ATOM 831 O O . LYS A 1 110 ? -5.153 -2.611 -5.656 1.00 97.50 110 LYS A O 1
ATOM 836 N N . LEU A 1 111 ? -3.161 -3.124 -6.570 1.00 97.88 111 LEU A N 1
ATOM 837 C CA . LEU A 1 111 ? -2.639 -3.835 -5.404 1.00 97.88 111 LEU A CA 1
ATOM 838 C C . LEU A 1 111 ? -2.554 -2.915 -4.179 1.00 97.88 111 LEU A C 1
ATOM 840 O O . LEU A 1 111 ? -3.049 -3.275 -3.114 1.00 97.88 111 LEU A O 1
ATOM 844 N N . LYS A 1 112 ? -1.990 -1.711 -4.341 1.00 98.12 112 LYS A N 1
ATOM 845 C CA . LYS A 1 112 ? -1.910 -0.709 -3.267 1.00 98.12 112 LYS A CA 1
ATOM 846 C C . LYS A 1 112 ? -3.290 -0.317 -2.749 1.00 98.12 112 LYS A C 1
ATOM 848 O O . LYS A 1 112 ? -3.496 -0.304 -1.543 1.00 98.12 112 LYS A O 1
ATOM 853 N N . LYS A 1 113 ? -4.258 -0.099 -3.645 1.00 97.69 113 LYS A N 1
ATOM 854 C CA . LYS A 1 113 ? -5.640 0.205 -3.252 1.00 97.69 113 LYS A CA 1
ATOM 855 C C . LYS A 1 113 ? -6.257 -0.911 -2.397 1.00 97.69 113 LYS A C 1
ATOM 857 O O . LYS A 1 113 ? -6.859 -0.627 -1.368 1.00 97.69 113 LYS A O 1
ATOM 862 N N . ILE A 1 114 ? -6.090 -2.174 -2.798 1.00 96.69 114 ILE A N 1
ATOM 863 C CA . ILE A 1 114 ? -6.592 -3.321 -2.022 1.00 96.69 114 ILE A CA 1
ATOM 864 C C . ILE A 1 114 ? -5.908 -3.390 -0.650 1.00 96.69 114 ILE A C 1
ATOM 866 O O . ILE A 1 114 ? -6.574 -3.647 0.352 1.00 96.69 114 ILE A O 1
ATOM 870 N N . GLN A 1 115 ? -4.600 -3.134 -0.590 1.00 95.38 115 GLN A N 1
ATOM 871 C CA . GLN A 1 115 ? -3.847 -3.114 0.664 1.00 95.38 115 GLN A CA 1
ATOM 872 C C . GLN A 1 115 ? -4.358 -2.023 1.621 1.00 95.38 115 GLN A C 1
ATOM 874 O O . GLN A 1 115 ? -4.615 -2.311 2.789 1.00 95.38 115 GLN A O 1
ATOM 879 N N . GLU A 1 116 ? -4.580 -0.803 1.128 1.00 97.44 116 GLU A N 1
ATOM 880 C CA . GLU A 1 116 ? -5.139 0.308 1.912 1.00 97.44 116 GLU A CA 1
ATOM 881 C C . GLU A 1 116 ? -6.556 -0.001 2.425 1.00 97.44 116 GLU A C 1
ATOM 883 O O . GLU A 1 116 ? -6.875 0.254 3.588 1.00 97.44 116 GLU A O 1
ATOM 888 N N . GLU A 1 117 ? -7.414 -0.593 1.588 1.00 95.12 117 GLU A N 1
ATOM 889 C CA . GLU A 1 117 ? -8.764 -1.002 1.995 1.00 95.12 117 GLU A CA 1
ATOM 890 C C . GLU A 1 117 ? -8.742 -2.091 3.076 1.00 95.12 117 GLU A C 1
ATOM 892 O O . GLU A 1 117 ? -9.566 -2.069 3.996 1.00 95.12 117 GLU A O 1
ATOM 897 N N . LEU A 1 118 ? -7.799 -3.033 2.993 1.00 95.50 118 LEU A N 1
ATOM 898 C CA . LEU A 1 118 ? -7.605 -4.071 4.004 1.00 95.50 118 LEU A CA 1
ATOM 899 C C . LEU A 1 118 ? -7.149 -3.447 5.328 1.00 95.50 118 LEU A C 1
ATOM 901 O O . LEU A 1 118 ? -7.731 -3.727 6.377 1.00 95.50 118 LEU A O 1
ATOM 905 N N . GLU A 1 119 ? -6.153 -2.565 5.288 1.00 95.62 119 GLU A N 1
ATOM 906 C CA . GLU A 1 119 ? -5.648 -1.872 6.476 1.00 95.62 119 GLU A CA 1
ATOM 907 C C . GLU A 1 119 ? -6.727 -1.023 7.148 1.00 95.62 119 GLU A C 1
ATOM 909 O O . GLU A 1 119 ? -6.886 -1.090 8.370 1.00 95.62 119 GLU A O 1
ATOM 914 N N . LYS A 1 120 ? -7.537 -0.309 6.360 1.00 96.19 120 LYS A N 1
ATOM 915 C CA . LYS A 1 120 ? -8.684 0.450 6.863 1.00 96.19 120 LYS A CA 1
ATOM 916 C C . LYS A 1 120 ? -9.695 -0.454 7.570 1.00 96.19 120 LYS A C 1
ATOM 918 O O . LYS A 1 120 ? -10.036 -0.192 8.721 1.00 96.19 120 LYS A O 1
ATOM 923 N N . LYS A 1 121 ? -10.120 -1.554 6.937 1.00 93.94 121 LYS A N 1
ATOM 924 C CA . LYS A 1 121 ? -11.056 -2.521 7.548 1.00 93.94 121 LYS A CA 1
ATOM 925 C C . LYS A 1 121 ? -10.494 -3.131 8.830 1.00 93.94 121 LYS A C 1
ATOM 927 O O . LYS A 1 121 ? -11.217 -3.302 9.809 1.00 93.94 121 LYS A O 1
ATOM 932 N N . LYS A 1 122 ? -9.194 -3.433 8.851 1.00 94.69 122 LYS A N 1
ATOM 933 C CA . LYS A 1 122 ? -8.511 -3.951 10.041 1.00 94.69 122 LYS A CA 1
ATOM 934 C C . LYS A 1 122 ? -8.530 -2.936 11.188 1.00 94.69 122 LYS A C 1
ATOM 936 O O . LYS A 1 122 ? -8.772 -3.327 12.329 1.00 94.69 122 LYS A O 1
ATOM 941 N N . ALA A 1 123 ? -8.292 -1.657 10.899 1.00 94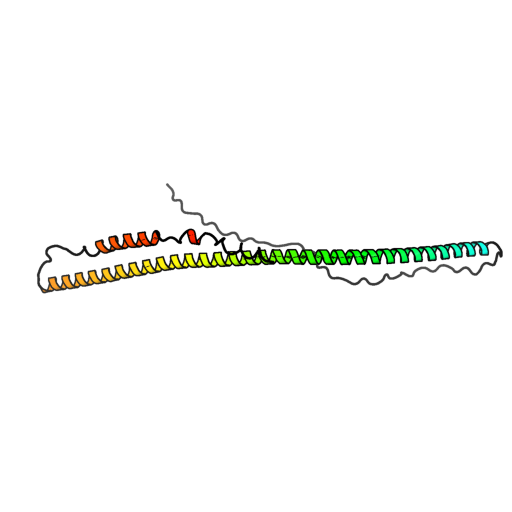.69 123 ALA A N 1
ATOM 942 C CA . ALA A 1 123 ? -8.347 -0.589 11.894 1.00 94.69 123 ALA A CA 1
ATOM 943 C C . ALA A 1 123 ? -9.773 -0.371 12.426 1.00 94.69 123 ALA A C 1
ATOM 945 O O . ALA A 1 123 ? -9.964 -0.354 13.641 1.00 94.69 123 ALA A O 1
ATOM 946 N N . GLU A 1 124 ? -10.768 -0.298 11.537 1.00 92.75 124 GLU A N 1
ATOM 947 C CA . GLU A 1 124 ? -12.187 -0.169 11.900 1.00 92.75 124 GLU A CA 1
ATOM 948 C C . GLU A 1 124 ? -12.643 -1.316 12.810 1.00 92.75 124 GLU A C 1
ATOM 950 O O . GLU A 1 124 ? -13.293 -1.093 13.832 1.00 92.75 124 GLU A O 1
ATOM 955 N N . TYR A 1 125 ? -12.261 -2.555 12.487 1.00 86.75 125 TYR A N 1
ATOM 956 C CA . TYR A 1 125 ? -12.607 -3.711 13.310 1.00 86.75 125 TYR A CA 1
ATOM 957 C C . TYR A 1 125 ? -11.908 -3.676 14.673 1.00 86.75 125 TYR A C 1
ATOM 959 O O . TYR A 1 125 ? -12.537 -3.905 15.706 1.00 86.75 125 TYR A O 1
ATOM 967 N N . ALA A 1 126 ? -10.617 -3.334 14.705 1.00 92.94 126 ALA A N 1
ATOM 968 C CA . ALA A 1 126 ? -9.885 -3.182 15.958 1.00 92.94 126 ALA A CA 1
ATOM 969 C C . ALA A 1 126 ? -10.505 -2.099 16.861 1.00 92.94 126 ALA A C 1
ATOM 971 O O . ALA A 1 126 ? -10.540 -2.268 18.080 1.00 92.94 126 ALA A O 1
ATOM 972 N N . GLU A 1 127 ? -11.014 -1.008 16.286 1.00 93.38 127 GLU A N 1
ATOM 973 C CA . GLU A 1 127 ? -11.738 0.031 17.020 1.00 93.38 127 GLU A CA 1
ATOM 974 C C . GLU A 1 127 ? -13.086 -0.473 17.550 1.00 93.38 127 GLU A C 1
ATOM 976 O O . GLU A 1 127 ? -13.357 -0.316 18.741 1.00 93.38 127 GLU A O 1
ATOM 981 N N . LYS A 1 128 ? -13.895 -1.155 16.722 1.00 91.62 128 LYS A N 1
ATOM 982 C CA . LYS A 1 128 ? -15.157 -1.783 17.161 1.00 91.62 128 LYS A CA 1
ATOM 983 C C . LYS A 1 128 ? -14.936 -2.684 18.381 1.00 91.62 128 LYS A C 1
ATOM 985 O O . LYS A 1 128 ? -15.652 -2.554 19.373 1.00 91.62 128 LYS A O 1
ATOM 990 N N . MET A 1 129 ? -13.912 -3.539 18.343 1.00 89.81 129 MET A N 1
ATOM 991 C CA . MET A 1 129 ? -13.590 -4.441 19.457 1.00 89.81 129 MET A CA 1
ATOM 992 C C . MET A 1 129 ? -13.183 -3.672 20.721 1.00 89.81 129 MET A C 1
ATOM 994 O O . MET A 1 129 ? -13.652 -3.980 21.816 1.00 89.81 129 MET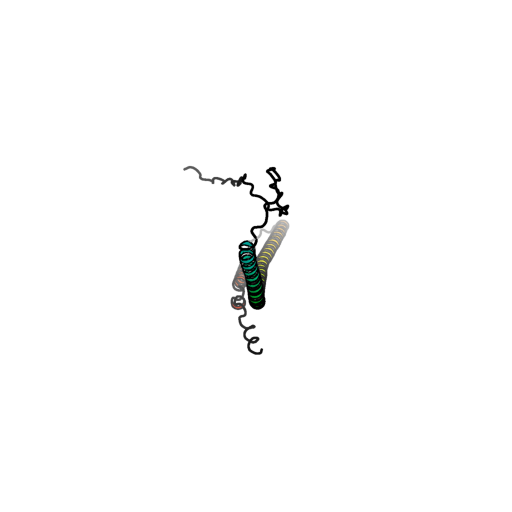 A O 1
ATOM 998 N N . LYS A 1 130 ? -12.358 -2.625 20.589 1.00 93.56 130 LYS A N 1
ATOM 999 C CA . LYS A 1 130 ? -11.986 -1.763 21.725 1.00 93.56 130 LYS A CA 1
ATOM 1000 C C . LYS A 1 130 ? -13.196 -1.044 22.322 1.00 93.56 130 LYS A C 1
ATOM 1002 O O . LYS A 1 130 ? -13.303 -0.961 23.543 1.00 93.56 130 LYS A O 1
ATOM 1007 N N . ASN A 1 131 ? -14.123 -0.577 21.489 1.00 92.81 131 ASN A N 1
ATOM 1008 C CA . ASN A 1 131 ? -15.350 0.081 21.935 1.00 92.81 131 ASN A CA 1
ATOM 1009 C C . ASN A 1 131 ? -16.268 -0.883 22.699 1.00 92.81 131 ASN A C 1
ATOM 1011 O O . ASN A 1 131 ? -16.838 -0.496 23.717 1.00 92.81 131 ASN A O 1
ATOM 1015 N N . GLN A 1 132 ? -16.372 -2.144 22.270 1.00 85.88 132 GLN A N 1
ATOM 1016 C CA . GLN A 1 132 ? -17.115 -3.164 23.018 1.00 85.88 132 GLN A CA 1
ATOM 1017 C C . GLN A 1 132 ? -16.481 -3.446 24.382 1.00 85.88 132 GLN A C 1
ATOM 1019 O O . GLN A 1 132 ? -17.184 -3.481 25.390 1.00 85.88 132 GLN A O 1
ATOM 1024 N N . VAL A 1 133 ? -15.154 -3.577 24.439 1.00 87.56 133 VAL A N 1
ATOM 1025 C CA . VAL A 1 133 ? -14.432 -3.737 25.710 1.00 87.56 133 VAL A CA 1
ATOM 1026 C C . VAL A 1 133 ? -14.685 -2.540 26.633 1.00 87.56 133 VAL A C 1
ATOM 1028 O O . VAL A 1 133 ? -15.015 -2.722 27.805 1.00 87.56 133 VAL A O 1
ATOM 1031 N N . ALA A 1 134 ? -14.614 -1.314 26.109 1.00 92.00 134 ALA A N 1
ATOM 1032 C CA . ALA A 1 134 ? -14.916 -0.105 26.873 1.00 92.00 134 ALA A CA 1
ATOM 1033 C C . ALA A 1 134 ? -16.372 -0.074 27.373 1.00 92.00 134 ALA A C 1
ATOM 1035 O O . ALA A 1 134 ? -16.618 0.307 28.517 1.00 92.00 134 ALA A O 1
ATOM 1036 N N . LEU A 1 135 ? -17.334 -0.517 26.556 1.00 88.38 135 LEU A N 1
ATOM 1037 C CA . LEU A 1 135 ? -18.741 -0.610 26.946 1.00 88.38 135 LEU A CA 1
ATOM 1038 C C . LEU A 1 135 ? -18.942 -1.599 28.101 1.00 88.38 135 LEU A C 1
ATOM 1040 O O . LEU A 1 135 ? -19.646 -1.279 29.058 1.00 88.38 135 LEU A O 1
ATOM 1044 N N . ILE A 1 136 ? -18.291 -2.764 28.041 1.00 86.56 136 ILE A N 1
ATOM 1045 C CA . ILE A 1 136 ? -18.330 -3.765 29.115 1.00 86.56 136 ILE A CA 1
ATOM 1046 C C . ILE A 1 136 ? -17.759 -3.182 30.411 1.00 86.56 136 ILE A C 1
ATOM 1048 O O . ILE A 1 136 ? -18.373 -3.328 31.468 1.00 86.56 136 ILE A O 1
ATOM 1052 N N . HIS A 1 137 ? -16.619 -2.487 30.345 1.00 91.88 137 HIS A N 1
ATOM 1053 C CA . HIS A 1 137 ? -16.034 -1.832 31.517 1.00 91.88 137 HIS A CA 1
ATOM 1054 C C . HIS A 1 137 ? -16.963 -0.775 32.111 1.00 91.88 137 HIS A C 1
ATOM 1056 O O . HIS A 1 137 ? -17.239 -0.822 33.309 1.00 91.88 137 HIS A O 1
ATOM 1062 N N . LYS A 1 138 ? -17.516 0.108 31.274 1.00 92.56 138 LYS A N 1
ATOM 1063 C CA . LYS A 1 138 ? -18.478 1.126 31.703 1.00 92.56 138 LYS A CA 1
ATOM 1064 C C . LYS A 1 138 ? -19.689 0.496 32.395 1.00 92.56 138 LYS A C 1
ATOM 1066 O O . LYS A 1 138 ? -20.060 0.911 33.487 1.00 92.56 138 LYS A O 1
ATOM 1071 N N . GLN A 1 139 ? -20.275 -0.544 31.804 1.00 83.69 139 GLN A N 1
ATOM 1072 C CA . GLN A 1 139 ? -21.427 -1.226 32.392 1.00 83.69 139 GLN A CA 1
ATOM 1073 C C . GLN A 1 139 ? -21.071 -1.921 33.716 1.00 83.69 139 GLN A C 1
ATOM 1075 O O . GLN A 1 139 ? -21.870 -1.934 34.653 1.00 83.69 139 GLN A O 1
ATOM 1080 N N . ALA A 1 140 ? -19.876 -2.505 33.821 1.00 85.25 140 ALA A N 1
ATOM 1081 C CA . ALA A 1 140 ? -19.404 -3.103 35.065 1.00 85.25 140 ALA A CA 1
ATOM 1082 C C . ALA A 1 140 ? -19.220 -2.049 36.170 1.00 85.25 140 ALA A C 1
ATOM 1084 O O . ALA A 1 140 ? -19.577 -2.301 37.321 1.00 85.25 140 ALA A O 1
ATOM 1085 N N . GLU A 1 141 ? -18.695 -0.872 35.834 1.00 87.62 141 GLU A N 1
ATOM 1086 C CA . GLU A 1 141 ? -18.555 0.256 36.759 1.00 87.62 141 GLU A CA 1
ATOM 1087 C C . GLU A 1 141 ? -19.913 0.804 37.205 1.00 87.62 141 GLU A C 1
ATOM 1089 O O . GLU A 1 141 ? -20.122 0.995 38.403 1.00 87.62 141 GLU A O 1
ATOM 1094 N N . GLU A 1 142 ? -20.866 0.965 36.283 1.00 87.25 142 GLU A N 1
ATOM 1095 C CA . GLU A 1 142 ? -22.245 1.360 36.602 1.00 87.25 142 GLU A CA 1
ATOM 1096 C C . GLU A 1 142 ? -22.886 0.386 37.602 1.00 87.25 142 GLU A C 1
ATOM 1098 O O . GLU A 1 142 ? -23.455 0.810 38.609 1.00 87.25 142 GLU A O 1
ATOM 1103 N N . LYS A 1 143 ? -22.727 -0.927 37.393 1.00 85.38 143 LYS A N 1
ATOM 1104 C CA . LYS A 1 143 ? -23.229 -1.941 38.334 1.00 85.38 143 LYS A CA 1
ATOM 1105 C C . LYS A 1 143 ? -22.552 -1.852 39.700 1.00 85.38 143 LYS A C 1
ATOM 1107 O O . LYS A 1 143 ? -23.232 -1.903 40.723 1.00 85.38 143 LYS A O 1
ATOM 1112 N N . ARG A 1 144 ? -21.226 -1.673 39.742 1.00 86.94 144 ARG A N 1
ATOM 1113 C CA . ARG A 1 144 ? -20.490 -1.476 41.006 1.00 86.94 144 ARG A CA 1
ATOM 1114 C C . ARG A 1 144 ? -20.995 -0.245 41.761 1.00 86.94 144 ARG A C 1
ATOM 1116 O O . ARG A 1 144 ? -21.194 -0.330 42.969 1.00 86.94 144 ARG A O 1
ATOM 1123 N N . ALA A 1 145 ? -21.258 0.857 41.060 1.00 91.12 145 ALA A N 1
ATOM 1124 C CA . ALA A 1 145 ? -21.811 2.067 41.660 1.00 91.12 145 ALA A CA 1
ATOM 1125 C C . ALA A 1 145 ? -23.219 1.838 42.239 1.00 91.12 145 ALA A C 1
ATOM 1127 O O . ALA A 1 145 ? -23.505 2.296 43.343 1.00 91.12 145 ALA A O 1
ATOM 1128 N N . VAL A 1 146 ? -24.083 1.086 41.545 1.00 86.56 146 VAL A N 1
ATOM 1129 C CA . VAL A 1 146 ? -25.427 0.732 42.044 1.00 86.56 146 VAL A CA 1
ATOM 1130 C C . VAL A 1 146 ? -25.354 -0.126 43.308 1.00 86.56 146 VAL A C 1
ATOM 1132 O O . VAL A 1 146 ? -26.094 0.126 44.261 1.00 86.56 146 VAL A O 1
ATOM 1135 N N . VAL A 1 147 ? -24.466 -1.124 43.340 1.00 84.44 147 VAL A N 1
ATOM 1136 C CA . VAL A 1 147 ? -24.266 -1.971 44.526 1.00 84.44 147 VAL A CA 1
ATOM 1137 C C . VAL A 1 147 ? -23.794 -1.135 45.715 1.00 84.44 147 VAL A C 1
ATOM 1139 O O . VAL A 1 147 ? -24.337 -1.278 46.810 1.00 84.44 147 VAL A O 1
ATOM 1142 N N . GLU A 1 148 ? -22.838 -0.228 45.506 1.00 84.06 148 GLU A N 1
ATOM 1143 C CA . GLU A 1 148 ? -22.326 0.630 46.578 1.00 84.06 148 GLU A CA 1
ATOM 1144 C C . GLU A 1 148 ? -23.385 1.629 47.075 1.00 84.06 148 GLU A C 1
ATOM 1146 O O . GLU A 1 148 ? -23.543 1.817 48.281 1.00 84.06 148 GLU A O 1
ATOM 1151 N N . ALA A 1 149 ? -24.190 2.201 46.174 1.00 89.69 149 ALA A N 1
ATOM 1152 C CA . ALA A 1 149 ? -25.300 3.075 46.550 1.00 89.69 149 ALA A CA 1
ATOM 1153 C C . ALA A 1 149 ? -26.341 2.345 47.418 1.00 89.69 149 ALA A C 1
ATOM 1155 O O . ALA A 1 149 ? -26.754 2.863 48.457 1.00 89.69 149 ALA A O 1
ATOM 1156 N N . ARG A 1 150 ? -26.721 1.115 47.040 1.00 86.19 150 ARG A N 1
ATOM 1157 C CA . ARG A 1 150 ? -27.646 0.283 47.830 1.00 86.19 150 ARG A CA 1
ATOM 1158 C C . ARG A 1 150 ? -27.062 -0.113 49.178 1.00 86.19 150 ARG A C 1
ATOM 1160 O O . ARG A 1 150 ? -27.767 -0.071 50.179 1.00 86.19 150 ARG A O 1
ATOM 1167 N N . ARG A 1 151 ? -25.771 -0.452 49.222 1.00 88.12 151 ARG A N 1
ATOM 1168 C CA . ARG A 1 151 ? -25.070 -0.724 50.481 1.00 88.12 151 ARG A CA 1
ATOM 1169 C C . ARG A 1 151 ? -25.164 0.473 51.429 1.00 88.12 151 ARG A C 1
ATOM 1171 O O . ARG A 1 151 ? -25.447 0.281 52.610 1.00 88.12 151 ARG A O 1
ATOM 1178 N N . GLY A 1 152 ? -24.941 1.686 50.923 1.00 90.44 152 GLY A N 1
ATOM 1179 C CA . GLY A 1 152 ? -25.103 2.916 51.698 1.00 90.44 152 GLY A CA 1
ATOM 1180 C C . GLY A 1 152 ? -26.537 3.112 52.200 1.00 90.44 152 GLY A C 1
ATOM 1181 O O . GLY A 1 152 ? -26.739 3.423 53.372 1.00 90.44 152 GLY A O 1
ATOM 1182 N N . GLU A 1 153 ? -27.536 2.868 51.349 1.00 87.62 153 GLU A N 1
ATOM 1183 C CA . GLU A 1 153 ? -28.957 2.950 51.715 1.00 87.62 153 GLU A CA 1
ATOM 1184 C C . GLU A 1 153 ? -29.333 1.955 52.827 1.00 87.62 153 GLU A C 1
ATOM 1186 O O . GLU A 1 153 ? -29.967 2.332 53.814 1.00 87.62 153 GLU A O 1
ATOM 1191 N N . ASP A 1 154 ? -28.924 0.693 52.698 1.00 85.00 154 ASP A N 1
ATOM 1192 C CA . ASP A 1 154 ? -29.209 -0.347 53.689 1.00 85.00 154 ASP A CA 1
ATOM 1193 C C . ASP A 1 154 ? -28.512 -0.064 55.027 1.00 85.00 154 ASP A C 1
ATOM 1195 O O . ASP A 1 154 ? -29.084 -0.315 56.092 1.00 85.00 154 ASP A O 1
ATOM 1199 N N . PHE A 1 155 ? -27.309 0.519 54.990 1.00 88.12 155 PHE A N 1
ATOM 1200 C CA . PHE A 1 155 ? -26.603 0.966 56.188 1.00 88.12 155 PHE A CA 1
ATOM 1201 C C . PHE A 1 155 ? -27.371 2.083 56.906 1.00 88.12 155 PHE A C 1
ATOM 1203 O O . PHE A 1 155 ? -27.642 1.966 58.101 1.00 88.12 155 PHE A O 1
ATOM 1210 N N . LEU A 1 156 ? -27.814 3.110 56.173 1.00 92.44 156 LEU A N 1
ATOM 1211 C CA . LEU A 1 156 ? -28.619 4.202 56.731 1.00 92.44 156 LEU A CA 1
ATOM 1212 C C . LEU A 1 156 ? -29.946 3.701 57.320 1.00 92.44 156 LEU A C 1
ATOM 1214 O O . LEU A 1 156 ? -30.315 4.098 58.425 1.00 92.44 156 LEU A O 1
ATOM 1218 N N . LYS A 1 157 ? -30.641 2.775 56.645 1.00 91.06 157 LYS A N 1
ATOM 1219 C CA . LYS A 1 157 ? -31.863 2.146 57.183 1.00 91.06 157 LYS A CA 1
ATOM 1220 C C . LYS A 1 157 ? -31.592 1.385 58.477 1.00 91.06 157 LYS A C 1
ATOM 1222 O O . LYS A 1 157 ? -32.390 1.452 59.413 1.00 91.06 157 LYS A O 1
ATOM 1227 N N . ALA A 1 158 ? -30.485 0.645 58.549 1.00 87.81 158 ALA A N 1
ATOM 1228 C CA . ALA A 1 158 ? -30.102 -0.069 59.761 1.00 87.81 158 ALA A CA 1
ATOM 1229 C C . ALA A 1 158 ? -29.803 0.903 60.916 1.00 87.81 158 ALA A C 1
ATOM 1231 O O . ALA A 1 158 ? -30.244 0.661 62.043 1.00 87.81 158 ALA A O 1
ATOM 1232 N N . GLU A 1 159 ? -29.118 2.016 60.643 1.00 90.31 159 GLU A N 1
ATOM 1233 C CA . GLU A 1 159 ? -28.855 3.070 61.626 1.00 90.31 159 GLU A CA 1
ATOM 1234 C C . GLU A 1 159 ? -30.139 3.747 62.118 1.00 90.31 159 GLU A C 1
ATOM 1236 O O . GLU A 1 159 ? -30.318 3.896 63.332 1.00 90.31 159 GLU A O 1
ATOM 1241 N N . GLU A 1 160 ? -31.057 4.093 61.210 1.00 89.75 160 GLU A N 1
ATOM 1242 C CA . GLU A 1 160 ? -32.364 4.672 61.536 1.00 89.75 160 GLU A CA 1
ATOM 1243 C C . GLU A 1 160 ? -33.173 3.722 62.427 1.00 89.75 160 GLU A C 1
ATOM 1245 O O . GLU A 1 160 ? -33.664 4.108 63.493 1.00 89.75 160 GLU A O 1
ATOM 1250 N N . MET A 1 161 ? -33.255 2.445 62.046 1.00 86.56 161 MET A N 1
ATOM 1251 C CA . MET A 1 161 ? -33.951 1.429 62.833 1.00 86.56 161 MET A CA 1
ATOM 1252 C C . MET A 1 161 ? -33.295 1.231 64.202 1.00 86.56 161 MET A C 1
ATOM 1254 O O . MET A 1 161 ? -33.992 1.168 65.217 1.00 86.56 161 MET A O 1
ATOM 1258 N N . ALA A 1 162 ? -31.963 1.195 64.275 1.00 88.12 162 ALA A N 1
ATOM 1259 C CA . ALA A 1 162 ? -31.241 1.112 65.540 1.00 88.12 162 ALA A CA 1
ATOM 1260 C C . ALA A 1 162 ? -31.481 2.344 66.428 1.00 88.12 162 ALA A C 1
ATOM 1262 O O . ALA A 1 162 ? -31.595 2.206 67.647 1.00 88.12 162 ALA A O 1
ATOM 1263 N N . ALA A 1 163 ? -31.555 3.551 65.861 1.00 91.00 163 ALA A N 1
ATOM 1264 C CA . ALA A 1 163 ? -31.902 4.767 66.597 1.00 91.00 163 ALA A CA 1
ATOM 1265 C C . ALA A 1 163 ? -33.347 4.712 67.119 1.00 91.00 163 ALA A C 1
ATOM 1267 O O . ALA A 1 163 ? -33.593 4.999 68.292 1.00 91.00 163 ALA A O 1
ATOM 1268 N N . LYS A 1 164 ? -34.290 4.244 66.295 1.00 89.75 164 LYS A N 1
ATOM 1269 C CA . LYS A 1 164 ? -35.693 4.050 66.681 1.00 89.75 164 LYS A CA 1
ATOM 1270 C C . LYS A 1 164 ? -35.843 3.074 67.847 1.00 89.75 164 LYS A C 1
ATOM 1272 O O . LYS A 1 164 ? -36.553 3.380 68.806 1.00 89.75 164 LYS A O 1
ATOM 1277 N N . TYR A 1 165 ? -35.166 1.926 67.805 1.00 87.19 165 TYR A N 1
ATOM 1278 C CA . TYR A 1 165 ? -35.181 0.952 68.903 1.00 87.19 165 TYR A CA 1
ATOM 1279 C C . TYR A 1 165 ? -34.535 1.500 70.180 1.00 87.19 165 TYR A C 1
ATOM 1281 O O . TYR A 1 165 ? -35.084 1.308 71.264 1.00 87.19 165 TYR A O 1
ATOM 1289 N N . ARG A 1 166 ? -33.430 2.253 70.060 1.00 88.62 166 ARG A N 1
ATOM 1290 C CA . ARG A 1 166 ? -32.808 2.962 71.194 1.00 88.62 166 ARG A CA 1
ATOM 1291 C C . ARG A 1 166 ? -33.762 3.971 71.842 1.00 88.62 166 ARG A C 1
ATOM 1293 O O . ARG A 1 166 ? -33.805 4.046 73.063 1.00 88.62 166 ARG A O 1
ATOM 1300 N N . ALA A 1 167 ? -34.550 4.699 71.049 1.00 91.00 167 ALA A N 1
ATOM 1301 C CA . ALA A 1 167 ? -35.508 5.684 71.556 1.00 91.00 167 ALA A CA 1
ATOM 1302 C C . ALA A 1 167 ? -36.771 5.056 72.179 1.00 91.00 167 ALA A C 1
ATOM 1304 O O . ALA A 1 167 ? -37.308 5.580 73.149 1.00 91.00 167 ALA A O 1
ATOM 1305 N N . THR A 1 168 ? -37.257 3.939 71.628 1.00 84.69 168 THR A N 1
ATOM 1306 C CA . THR A 1 168 ? -38.508 3.283 72.068 1.00 84.69 168 THR A CA 1
ATOM 1307 C C . THR A 1 168 ? -38.308 2.182 73.114 1.00 84.69 168 THR A C 1
ATOM 1309 O O . THR A 1 168 ? -39.289 1.687 73.667 1.00 84.69 168 THR A O 1
ATOM 1312 N N . GLY A 1 169 ? -37.065 1.766 73.385 1.00 82.81 169 GLY A N 1
ATOM 1313 C CA . GLY A 1 169 ? -36.736 0.713 74.356 1.00 82.81 169 GLY A CA 1
ATOM 1314 C C . GLY A 1 169 ? -37.134 -0.705 73.920 1.00 82.81 169 GLY A C 1
ATOM 1315 O O . GLY A 1 169 ? -37.074 -1.637 74.721 1.00 82.81 169 GLY A O 1
ATOM 1316 N N . HIS A 1 170 ? -37.552 -0.891 72.664 1.00 78.44 170 HIS A N 1
ATOM 1317 C CA . HIS A 1 170 ? -37.938 -2.192 72.117 1.00 78.44 170 HIS A CA 1
ATOM 1318 C C . HIS A 1 170 ? -36.721 -2.934 71.552 1.00 78.44 170 HIS A C 1
ATOM 1320 O O . HIS A 1 170 ? -35.981 -2.390 70.737 1.00 78.44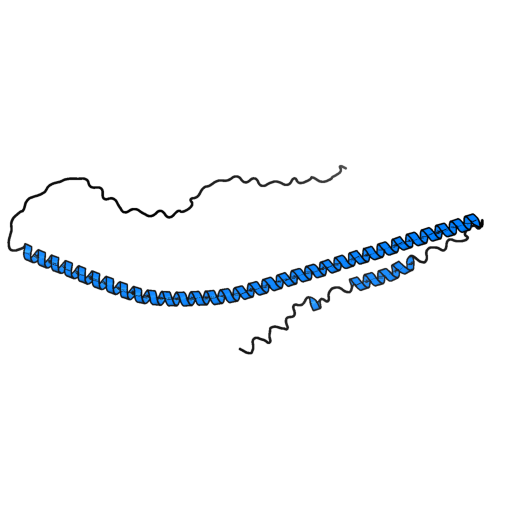 170 HIS A O 1
ATOM 1326 N N . VAL A 1 171 ? -36.533 -4.201 71.936 1.00 76.81 171 VAL A N 1
ATOM 1327 C CA . VAL A 1 171 ? -35.465 -5.055 71.390 1.00 76.81 171 VAL A CA 1
ATOM 1328 C C . VAL A 1 171 ? -35.940 -5.682 70.071 1.00 76.81 171 VAL A C 1
ATOM 1330 O O . VAL A 1 171 ? -37.019 -6.288 70.059 1.00 76.81 171 VAL A O 1
ATOM 1333 N N . PRO A 1 172 ? -35.171 -5.576 68.969 1.00 74.94 172 PRO A N 1
ATOM 1334 C CA . PRO A 1 172 ? -35.552 -6.182 67.699 1.00 74.94 172 PRO A CA 1
ATOM 1335 C C . PRO A 1 172 ? -35.728 -7.701 67.850 1.00 74.94 172 PRO A C 1
ATOM 1337 O O . PRO A 1 172 ? -34.806 -8.414 68.248 1.00 74.94 172 PRO A O 1
ATOM 1340 N N . LYS A 1 173 ? -36.917 -8.218 67.524 1.00 67.94 173 LYS A N 1
ATOM 1341 C CA . LYS A 1 173 ? -37.218 -9.657 67.535 1.00 67.94 173 LYS A CA 1
ATOM 1342 C C . LYS A 1 173 ? -37.126 -10.196 66.102 1.00 67.94 173 LYS A C 1
ATOM 1344 O O . LYS A 1 173 ? -38.049 -10.009 65.322 1.00 67.94 173 LYS A O 1
ATOM 1349 N N . LYS A 1 174 ? -36.020 -10.900 65.820 1.00 64.38 174 LYS A N 1
ATOM 1350 C CA . LYS A 1 174 ? -35.594 -11.522 64.542 1.00 64.38 174 LYS A CA 1
ATOM 1351 C C . LYS A 1 174 ? -35.122 -10.538 63.458 1.00 64.38 174 LYS A C 1
ATOM 1353 O O . LYS A 1 174 ? -35.864 -9.682 62.993 1.00 64.38 174 LYS A O 1
ATOM 1358 N N . ALA A 1 175 ? -33.872 -10.725 63.030 1.00 59.28 175 ALA A N 1
ATOM 1359 C CA . ALA A 1 175 ? -33.242 -10.009 61.927 1.00 59.28 175 ALA A CA 1
ATOM 1360 C C . ALA A 1 175 ? -33.751 -10.553 60.580 1.00 59.28 175 ALA A C 1
ATOM 1362 O O . ALA A 1 175 ? -33.287 -11.584 60.104 1.00 59.28 175 ALA A O 1
ATOM 1363 N N . PHE A 1 176 ? -34.720 -9.872 59.974 1.00 58.50 176 PHE A N 1
ATOM 1364 C CA . PHE A 1 176 ? -35.130 -10.094 58.586 1.00 58.50 176 PHE A CA 1
ATOM 1365 C C . PHE A 1 176 ? -34.693 -8.876 57.774 1.00 58.50 176 PHE A C 1
ATOM 1367 O O . PHE A 1 176 ? -35.415 -7.888 57.699 1.00 58.50 176 PHE A O 1
ATOM 1374 N N . GLY A 1 177 ? -33.474 -8.915 57.235 1.00 52.22 177 GLY A N 1
ATOM 1375 C CA . GLY A 1 177 ? -32.894 -7.767 56.527 1.00 52.22 177 GLY A CA 1
ATOM 1376 C C . GLY A 1 177 ? -32.190 -8.077 55.208 1.00 52.22 177 GLY A C 1
ATOM 1377 O O . GLY A 1 177 ? -31.709 -7.150 54.579 1.00 52.22 177 GLY A O 1
ATOM 1378 N N . CYS A 1 178 ? -32.118 -9.336 54.758 1.00 53.25 178 CYS A N 1
ATOM 1379 C CA . CYS A 1 178 ? -31.194 -9.710 53.672 1.00 53.25 178 CYS A CA 1
ATOM 1380 C C . CYS A 1 178 ? -31.855 -10.275 52.401 1.00 53.25 178 CYS A C 1
ATOM 1382 O O . CYS A 1 178 ? -31.190 -10.958 51.630 1.00 53.25 178 CYS A O 1
ATOM 1384 N N . LEU A 1 179 ? -33.145 -10.025 52.151 1.00 50.44 179 LEU A N 1
ATOM 1385 C CA . LEU A 1 179 ? -33.818 -10.571 50.957 1.00 50.44 179 LEU A CA 1
ATOM 1386 C C . LEU A 1 179 ? -33.676 -9.696 49.696 1.00 50.44 179 LEU A C 1
ATOM 1388 O O . LEU A 1 179 ? -33.913 -10.187 48.598 1.00 50.44 179 LEU A O 1
ATOM 1392 N N . GLY A 1 180 ? -33.228 -8.441 49.818 1.00 53.50 180 GLY A N 1
ATOM 1393 C CA . GLY A 1 180 ? -33.013 -7.562 48.658 1.00 53.50 180 GLY A CA 1
ATOM 1394 C C . GLY A 1 180 ? -31.748 -7.877 47.850 1.00 53.50 180 GLY A C 1
ATOM 1395 O O . GLY A 1 180 ? -31.707 -7.617 46.651 1.00 53.50 180 GLY A O 1
ATOM 1396 N N . ALA A 1 181 ? -30.728 -8.465 48.485 1.00 54.03 181 ALA A N 1
ATOM 1397 C CA . ALA A 1 181 ? -29.439 -8.739 47.848 1.00 54.03 181 ALA A CA 1
ATOM 1398 C C . ALA A 1 181 ? -29.479 -9.948 46.892 1.00 54.03 181 ALA A C 1
ATOM 1400 O O . ALA A 1 181 ? -28.786 -9.944 45.881 1.00 54.03 181 ALA A O 1
ATOM 1401 N N . LEU A 1 182 ? -30.306 -10.965 47.172 1.00 48.19 182 LEU A N 1
ATOM 1402 C CA . LEU A 1 182 ? -30.331 -12.215 46.395 1.00 48.19 182 LEU A CA 1
ATOM 1403 C C . LEU A 1 182 ? -31.023 -12.076 45.028 1.00 48.19 182 LEU A C 1
ATOM 1405 O O . LEU A 1 182 ? -30.550 -12.644 44.049 1.00 48.19 182 LEU A O 1
ATOM 1409 N N . GLN A 1 183 ? -32.098 -11.285 44.932 1.00 52.31 183 GLN A N 1
ATOM 1410 C CA . GLN A 1 183 ? -32.864 -11.133 43.682 1.00 52.31 183 GLN A CA 1
ATOM 1411 C C . GLN A 1 183 ? -32.091 -10.391 42.580 1.00 52.31 183 GLN A C 1
ATOM 1413 O O . GLN A 1 183 ? -32.306 -10.632 41.392 1.00 52.31 183 GLN A O 1
ATOM 1418 N N . VAL A 1 184 ? -31.169 -9.499 42.953 1.00 53.97 184 VAL A N 1
ATOM 1419 C CA . VAL A 1 184 ? -30.374 -8.734 41.980 1.00 53.97 184 VAL A CA 1
ATOM 1420 C C . VAL A 1 184 ? -29.298 -9.615 41.348 1.00 53.97 184 VAL A C 1
ATOM 1422 O O . VAL A 1 184 ? -29.139 -9.586 40.134 1.00 53.97 184 VAL A O 1
ATOM 1425 N N . ILE A 1 185 ? -28.636 -10.469 42.135 1.00 56.84 185 ILE A N 1
ATOM 1426 C CA . ILE A 1 185 ? -27.571 -11.357 41.640 1.00 56.84 185 ILE A CA 1
ATOM 1427 C C . ILE A 1 185 ? -28.126 -12.327 40.585 1.00 56.84 185 ILE A C 1
ATOM 1429 O O . ILE A 1 185 ? -27.504 -12.543 39.547 1.00 56.84 185 ILE A O 1
ATOM 1433 N N . GLU A 1 186 ? -29.323 -12.870 40.822 1.00 53.03 186 GLU A N 1
ATOM 1434 C CA . GLU A 1 186 ? -29.969 -13.827 39.918 1.00 53.03 186 GLU A CA 1
ATOM 1435 C C . GLU A 1 186 ? -30.408 -13.172 38.596 1.00 53.03 186 GLU A C 1
ATOM 1437 O O . GLU A 1 186 ? -30.153 -13.707 37.516 1.00 53.03 186 GLU A O 1
ATOM 1442 N N . THR A 1 187 ? -30.982 -11.965 38.657 1.00 59.62 187 THR A N 1
ATOM 1443 C CA . THR A 1 187 ? -31.416 -11.225 37.457 1.00 59.62 187 THR A CA 1
ATOM 1444 C C . THR A 1 187 ? -30.220 -10.682 36.657 1.00 59.62 187 THR A C 1
ATOM 1446 O O . THR A 1 187 ? -30.251 -10.620 35.426 1.00 59.62 187 THR A O 1
ATOM 1449 N N . GLU A 1 188 ? -29.126 -10.320 37.333 1.00 58.47 188 GLU A N 1
ATOM 1450 C CA . GLU A 1 188 ? -27.904 -9.826 36.694 1.00 58.47 188 GLU A CA 1
ATOM 1451 C C . GLU A 1 188 ? -27.067 -10.931 36.045 1.00 58.47 188 GLU A C 1
ATOM 1453 O O . GLU A 1 188 ? -26.498 -10.690 34.977 1.00 58.47 188 GLU A O 1
ATOM 1458 N N . ALA A 1 189 ? -27.026 -12.138 36.622 1.00 59.50 189 ALA A N 1
ATOM 1459 C CA . ALA A 1 189 ? -26.373 -13.295 36.008 1.00 59.50 189 ALA A CA 1
ATOM 1460 C C . ALA A 1 189 ? -27.022 -13.658 34.662 1.00 59.50 189 ALA A C 1
ATOM 1462 O O . ALA A 1 189 ? -26.321 -13.899 33.677 1.00 59.50 189 ALA A O 1
ATOM 1463 N N . ILE A 1 190 ? -28.357 -13.600 34.590 1.00 61.34 190 ILE A N 1
ATOM 1464 C CA . ILE A 1 190 ? -29.124 -13.838 33.359 1.00 61.34 190 ILE A CA 1
ATOM 1465 C C . ILE A 1 190 ? -28.783 -12.790 32.285 1.00 61.34 190 ILE A C 1
ATOM 1467 O O . ILE A 1 190 ? -28.571 -13.138 31.123 1.00 61.34 190 ILE A O 1
ATOM 1471 N N . ASN A 1 191 ? -28.653 -11.513 32.659 1.00 65.19 191 ASN A N 1
ATOM 1472 C CA . ASN A 1 191 ? -28.354 -10.446 31.699 1.00 65.19 191 ASN A CA 1
ATOM 1473 C C . ASN A 1 191 ? -26.885 -10.472 31.211 1.00 65.19 191 ASN A C 1
ATOM 1475 O O . ASN A 1 191 ? -26.617 -10.249 30.034 1.00 65.19 191 ASN A O 1
ATOM 1479 N N . ILE A 1 192 ? -25.920 -10.808 32.082 1.00 62.44 192 ILE A N 1
ATOM 1480 C CA . ILE A 1 192 ? -24.498 -10.978 31.703 1.00 62.44 192 ILE A CA 1
ATOM 1481 C C . ILE A 1 192 ? -24.319 -12.152 30.727 1.00 62.44 192 ILE A C 1
ATOM 1483 O O . ILE A 1 192 ? -23.574 -12.037 29.748 1.00 62.44 192 ILE A O 1
ATOM 1487 N N . LEU A 1 193 ? -25.030 -13.260 30.955 1.00 61.56 193 LEU A N 1
ATOM 1488 C CA . LEU A 1 193 ? -25.043 -14.401 30.040 1.00 61.56 193 LEU A CA 1
ATOM 1489 C C . LEU A 1 193 ? -25.688 -14.046 28.693 1.00 61.56 193 LEU A C 1
ATOM 1491 O O . LEU A 1 193 ? -25.196 -14.486 27.658 1.00 61.56 193 LEU A O 1
ATOM 1495 N N . SER A 1 194 ? -26.730 -13.210 28.668 1.00 62.97 194 SER A N 1
ATOM 1496 C CA . SER A 1 194 ? -27.347 -12.761 27.411 1.00 62.97 194 SER A CA 1
ATOM 1497 C C . SER A 1 194 ? -26.408 -11.894 26.562 1.00 62.97 194 SER A C 1
ATOM 1499 O O . SER A 1 194 ? -26.379 -12.045 25.345 1.00 62.97 194 SER A O 1
ATOM 1501 N N . ILE A 1 195 ? -25.624 -11.009 27.187 1.00 60.94 195 ILE A N 1
ATOM 1502 C CA . ILE A 1 195 ? -24.688 -10.109 26.487 1.00 60.94 195 ILE A CA 1
ATOM 1503 C C . ILE A 1 195 ? -23.467 -10.878 25.965 1.00 60.94 195 ILE A C 1
ATOM 1505 O O . ILE A 1 195 ? -23.002 -10.617 24.861 1.00 60.94 195 ILE A O 1
ATOM 1509 N N . SER A 1 196 ? -22.986 -11.876 26.713 1.00 59.88 196 SER A N 1
ATOM 1510 C CA . SER A 1 196 ? -21.852 -12.717 26.293 1.00 59.88 196 SER A CA 1
ATOM 1511 C C . SER A 1 196 ? -22.193 -13.650 25.120 1.00 59.88 196 SER A C 1
ATOM 1513 O O . SER A 1 196 ? -21.295 -14.076 24.403 1.00 59.88 196 SER A O 1
ATOM 1515 N N . ASN A 1 197 ? -23.480 -13.960 24.915 1.00 55.31 197 ASN A N 1
ATOM 1516 C CA . ASN A 1 197 ?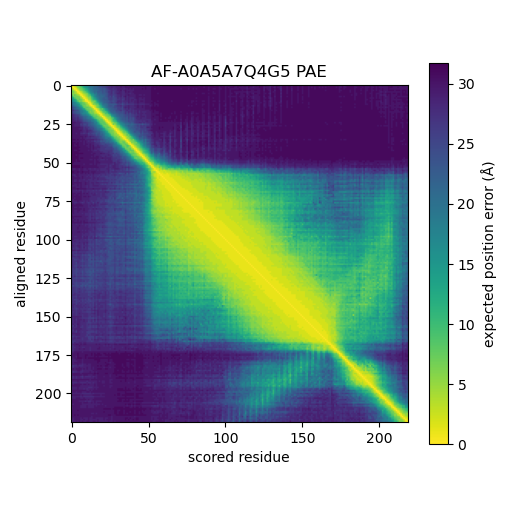 -23.963 -14.772 23.791 1.00 55.31 197 ASN A CA 1
ATOM 1517 C C . ASN A 1 197 ? -24.261 -13.951 22.523 1.00 55.31 197 ASN A C 1
ATOM 1519 O O . ASN A 1 197 ? -24.499 -14.535 21.470 1.00 55.31 197 ASN A O 1
ATOM 1523 N N . HIS A 1 198 ? -24.232 -12.618 22.601 1.00 55.94 198 HIS A N 1
ATOM 1524 C CA . HIS A 1 198 ? -24.317 -11.733 21.438 1.00 55.94 198 HIS A CA 1
ATOM 1525 C C . HIS A 1 198 ? -22.898 -11.313 21.024 1.00 55.94 198 HIS A C 1
ATOM 1527 O O . HIS A 1 198 ? -22.510 -10.146 21.098 1.00 55.94 198 HIS A O 1
ATOM 1533 N N . GLY A 1 199 ? -22.082 -12.310 20.662 1.00 53.25 199 GLY A N 1
ATOM 1534 C CA . GLY A 1 199 ? -20.838 -12.072 19.931 1.00 53.25 199 GLY A CA 1
ATOM 1535 C C . GLY A 1 199 ? -21.147 -11.441 18.567 1.00 53.25 199 GLY A C 1
ATOM 1536 O O . GLY A 1 199 ? -22.282 -11.559 18.105 1.00 53.25 199 GLY A O 1
ATOM 1537 N N . PRO A 1 200 ? -20.189 -10.741 17.933 1.00 53.16 200 PRO A N 1
ATOM 1538 C CA . PRO A 1 200 ? -20.412 -10.189 16.600 1.00 53.16 200 PRO A CA 1
ATOM 1539 C C . PRO A 1 200 ? -20.880 -11.316 15.676 1.00 53.16 200 PRO A C 1
ATOM 1541 O O . PRO A 1 200 ? -20.255 -12.377 15.665 1.00 53.16 200 PRO A O 1
ATOM 1544 N N . ASP A 1 201 ? -21.987 -11.098 14.961 1.00 50.81 201 ASP A N 1
ATOM 1545 C CA . ASP A 1 201 ? -22.504 -12.058 13.990 1.00 50.81 201 ASP A CA 1
ATOM 1546 C C . ASP A 1 201 ? -21.344 -12.504 13.092 1.00 50.81 201 ASP A C 1
ATOM 1548 O O . ASP A 1 201 ? -20.764 -11.706 12.353 1.00 50.81 201 ASP A O 1
ATOM 1552 N N . GLU A 1 202 ? -20.991 -13.789 13.164 1.00 52.69 202 GLU A N 1
ATOM 1553 C CA . GLU A 1 202 ? -19.951 -14.404 12.326 1.00 52.69 202 GLU A CA 1
ATOM 1554 C C . GLU A 1 202 ? -20.251 -14.206 10.824 1.00 52.69 202 GLU A C 1
ATOM 1556 O O . GLU A 1 202 ? -19.360 -14.247 9.975 1.00 52.69 202 GLU A O 1
ATOM 1561 N N . ASP A 1 203 ? -21.505 -13.901 10.486 1.00 49.03 203 ASP A N 1
ATOM 1562 C CA . ASP A 1 203 ? -21.943 -13.553 9.140 1.00 49.03 203 ASP A CA 1
ATOM 1563 C C . ASP A 1 203 ? -21.504 -12.140 8.684 1.00 49.03 203 ASP A C 1
ATOM 1565 O O . ASP A 1 203 ? -21.394 -11.911 7.478 1.00 49.03 203 ASP A O 1
ATOM 1569 N N . GLU A 1 204 ? -21.156 -11.212 9.592 1.00 53.25 204 GLU A N 1
ATOM 1570 C CA . GLU A 1 204 ? -20.512 -9.917 9.266 1.00 53.25 204 GLU A CA 1
ATOM 1571 C C . GLU A 1 204 ? -18.989 -10.076 9.034 1.00 53.25 204 GLU A C 1
ATOM 1573 O O . GLU A 1 204 ? -18.342 -9.209 8.443 1.00 53.25 204 GLU A O 1
ATOM 1578 N N . ILE A 1 205 ? -18.405 -11.207 9.457 1.00 53.88 205 ILE A N 1
ATOM 1579 C CA . ILE A 1 205 ? -16.967 -11.523 9.341 1.00 53.88 205 ILE A CA 1
ATOM 1580 C C . ILE A 1 205 ? -16.606 -11.974 7.919 1.00 53.88 205 ILE A C 1
ATOM 1582 O O . ILE A 1 205 ? -15.445 -11.899 7.500 1.00 53.88 205 ILE A O 1
ATOM 1586 N N . ARG A 1 206 ? -17.589 -12.413 7.125 1.00 54.25 206 ARG A N 1
ATOM 1587 C CA . ARG A 1 206 ? -17.339 -12.830 5.747 1.00 54.25 206 ARG A CA 1
ATOM 1588 C C . ARG A 1 206 ? -17.265 -11.589 4.845 1.00 54.25 206 ARG A C 1
ATOM 1590 O O . ARG A 1 206 ? -18.257 -10.873 4.721 1.00 54.25 206 ARG A O 1
ATOM 1597 N N . PRO A 1 207 ? -16.130 -11.326 4.167 1.00 52.88 207 PRO A N 1
ATOM 1598 C CA . PRO A 1 207 ? -16.059 -10.235 3.206 1.00 52.88 207 PRO A CA 1
ATOM 1599 C C . PRO A 1 207 ? -17.157 -10.432 2.159 1.00 52.88 207 PRO A C 1
ATOM 1601 O O . PRO A 1 207 ? -17.279 -11.515 1.582 1.00 52.88 207 PRO A O 1
ATOM 1604 N N . ASP A 1 208 ? -17.970 -9.392 1.974 1.00 57.00 208 ASP A N 1
ATOM 1605 C CA . ASP A 1 208 ? -19.132 -9.347 1.088 1.00 57.00 208 ASP A CA 1
ATOM 1606 C C . ASP A 1 208 ? -18.681 -9.605 -0.362 1.00 57.00 208 ASP A C 1
ATOM 1608 O O . ASP A 1 208 ? -18.396 -8.699 -1.142 1.00 57.00 208 ASP A O 1
ATOM 1612 N N . HIS A 1 209 ? -18.549 -10.885 -0.719 1.00 56.72 209 HIS A N 1
ATOM 1613 C CA . HIS A 1 209 ? -17.994 -11.356 -1.991 1.00 56.72 209 HIS A CA 1
ATOM 1614 C C . HIS A 1 209 ? -18.948 -11.099 -3.174 1.00 56.72 209 HIS A C 1
ATOM 1616 O O . HIS A 1 209 ? -18.688 -11.531 -4.299 1.00 56.72 209 HIS A O 1
ATOM 1622 N N . LYS A 1 210 ? -20.075 -10.416 -2.925 1.00 51.25 210 LYS A N 1
ATOM 1623 C CA . LYS A 1 210 ? -21.192 -10.220 -3.849 1.00 51.25 210 LYS A CA 1
ATOM 1624 C C . LYS A 1 210 ? -21.436 -8.749 -4.197 1.00 51.25 210 LYS A C 1
ATOM 1626 O O . LYS A 1 210 ? -22.580 -8.312 -4.180 1.00 51.25 210 LYS A O 1
ATOM 1631 N N . ARG A 1 211 ? -20.412 -7.969 -4.560 1.00 49.56 211 ARG A N 1
ATOM 1632 C CA . ARG A 1 211 ? -20.654 -6.674 -5.245 1.00 49.56 211 ARG A CA 1
ATOM 1633 C C . ARG A 1 211 ? -19.780 -6.360 -6.458 1.00 49.56 211 ARG A C 1
ATOM 1635 O O . ARG A 1 211 ? -20.102 -5.411 -7.164 1.00 49.56 211 ARG A O 1
ATOM 1642 N N . GLU A 1 212 ? -18.762 -7.159 -6.780 1.00 46.50 212 GLU A N 1
ATOM 1643 C CA . GLU A 1 212 ? -17.844 -6.823 -7.889 1.00 46.50 212 GLU A CA 1
ATOM 1644 C C . GLU A 1 212 ? -17.917 -7.728 -9.127 1.00 46.50 212 GLU A C 1
ATOM 1646 O O . GLU A 1 212 ? -17.343 -7.389 -10.159 1.00 46.50 212 GLU A O 1
ATOM 1651 N N . THR A 1 213 ? -18.684 -8.822 -9.118 1.00 49.75 213 THR A N 1
ATOM 1652 C CA . THR A 1 213 ? -18.776 -9.711 -10.294 1.00 49.75 213 THR A CA 1
ATOM 1653 C C . THR A 1 213 ? -19.739 -9.235 -11.387 1.00 49.75 213 THR A C 1
ATOM 1655 O O . THR A 1 213 ? -19.767 -9.825 -12.464 1.00 49.75 213 THR A O 1
ATOM 1658 N N . THR A 1 214 ? -20.482 -8.141 -11.184 1.00 48.69 214 THR A N 1
ATOM 1659 C CA . THR A 1 214 ? -21.474 -7.658 -12.169 1.00 48.69 214 THR A CA 1
ATOM 1660 C C . THR A 1 214 ? -21.005 -6.470 -13.019 1.00 48.69 214 THR A C 1
ATOM 1662 O O . THR A 1 214 ? -21.706 -6.096 -13.956 1.00 48.69 214 THR A O 1
ATOM 1665 N N . GLN A 1 215 ? -19.832 -5.876 -12.756 1.00 51.94 215 GLN A N 1
ATOM 1666 C CA . GLN A 1 215 ? -19.334 -4.736 -13.551 1.00 51.94 215 GLN A CA 1
ATOM 1667 C C . GLN A 1 215 ? -18.360 -5.109 -14.682 1.00 51.94 215 GLN A C 1
ATOM 1669 O O . GLN A 1 215 ? -18.049 -4.252 -15.499 1.00 51.94 215 GLN A O 1
ATOM 1674 N N . HIS A 1 216 ? -17.916 -6.366 -14.798 1.00 51.38 216 HIS A N 1
ATOM 1675 C CA . HIS A 1 216 ? -16.937 -6.778 -15.825 1.00 51.38 216 HIS A CA 1
ATOM 1676 C C . HIS A 1 216 ? -17.529 -7.486 -17.062 1.00 51.38 216 HIS A C 1
ATOM 1678 O O . HIS A 1 216 ? -16.789 -8.080 -17.836 1.00 51.38 216 HIS A O 1
ATOM 1684 N N . LEU A 1 217 ? -18.850 -7.414 -17.280 1.00 46.62 217 LEU A N 1
ATOM 1685 C CA . LEU A 1 217 ? -19.527 -8.029 -18.441 1.00 46.62 217 LEU A CA 1
ATOM 1686 C C . LEU A 1 217 ? -20.147 -7.027 -19.435 1.00 46.62 217 LEU A C 1
ATOM 1688 O O . LEU A 1 217 ? -20.869 -7.429 -20.345 1.00 46.62 217 LEU A O 1
ATOM 1692 N N . LYS A 1 218 ? -19.861 -5.728 -19.306 1.00 48.72 218 LYS A N 1
ATOM 1693 C CA . LYS A 1 218 ? -20.196 -4.713 -20.319 1.00 48.72 218 LYS A CA 1
ATOM 1694 C C . LYS A 1 218 ? -19.025 -3.748 -20.481 1.00 48.72 218 LYS A C 1
ATOM 1696 O O . LYS A 1 218 ? -18.868 -2.843 -19.667 1.00 48.72 218 LYS A O 1
ATOM 1701 N N . GLY A 1 219 ? -18.228 -3.959 -21.522 1.00 40.84 219 GLY A N 1
ATOM 1702 C CA . GLY A 1 219 ? -17.109 -3.106 -21.919 1.00 40.84 219 GLY A CA 1
ATOM 1703 C C . GLY A 1 219 ? -16.339 -3.744 -23.052 1.00 40.84 219 GLY A C 1
ATOM 1704 O O . GLY A 1 219 ? -15.615 -4.713 -22.751 1.00 40.84 219 GLY A O 1
#

pLDDT: mean 72.16, std 23.29, range [31.34, 98.69]

InterPro domains:
  IPR005516 Remorin, C-terminal [PF03763] (69-174)
  IPR005518 Remorin, N-terminal [PF03766] (23-65)

Sequence (219 aa):
MATEAPVEVVPTKPEAEPPLAAVVDKPAVAPPPQEDAKALAKAPEPVELTTSKGSLDRDVALAKLEDEKRWSFIKAWEESEKTKVDNKAQKKLADVAAWENTKTASIEGKLKKIQEELEKKKAEYAEKMKNQVALIHKQAEEKRAVVEARRGEDFLKAEEMAAKYRATGHVPKKAFGCLGALQVIETEAINILSISNHGPDEDEIRPDHKRETTQHLKG

Foldseek 3Di:
DDDDDDDDDDDDDDDDDDDDDDDDDDDDDDDDDDDDDDDDDDDDDDDDDPPDDVVVVVVVVVVVVVVVVVVVVVVVVVVVVVVVVVVVVVVVVVVVVVVVVVVVVVVVVVVVVVVVVVVVVVVVVVVVVVVVVVVVVVVVVVVVVVVVVVVVVLVVVVVVVVVVCVVVVDDDDDDPRPPVPVVCVVVVVVVVVVVVVCDPPVVVVDPPPPDPPPPPPDD

Solvent-accessible surface area (backbone atoms only — not comparable to full-atom values): 14010 Å² total; per-residue (Å²): 138,84,86,88,81,83,87,82,81,78,85,83,79,90,87,84,85,86,90,82,92,78,83,85,90,72,97,74,82,82,79,81,88,82,81,85,88,82,82,93,80,80,88,78,83,89,81,81,88,71,93,69,68,64,57,60,53,48,54,53,52,49,51,51,51,51,48,52,51,51,52,52,48,51,51,53,51,52,51,52,55,50,50,54,55,48,55,56,48,51,52,53,51,49,53,50,52,52,51,49,50,52,53,51,51,53,50,51,50,52,51,51,51,53,50,53,53,50,53,49,52,53,50,54,51,54,48,54,54,50,51,52,54,50,50,52,51,52,52,51,51,52,51,51,52,53,54,51,52,49,52,53,50,54,50,52,52,52,51,51,52,51,50,50,30,66,73,68,72,53,78,88,81,76,93,86,80,71,73,74,66,58,61,52,55,58,57,48,53,55,51,54,53,54,57,69,70,62,58,82,60,71,76,75,70,51,77,79,83,82,76,68,82,78,70,82,82,72,133

Radius of gyration: 50.92 Å; Cα contacts (8 Å, |Δi|>4): 3; chains: 1; bounding box: 108×45×138 Å

Secondary structure (DSSP, 8-state):
-PPP-PPP-PPPP--------------PPPPPPPP---------------TTHHHHHHHHHHHHHHHHHHHHHHHHHHHHHHHHHHHHHHHHHHHHHHHHHHHHHHHHHHHHHHHHHHHHHHHHHHHHHHHHHHHHHHHHHHHHHHHHHHHHHHHHHHHHHHHHHHHHTPPP-S----SHHHHHHHHHHHHHHHHHT----TTTSS---SSSTTSSS--